Protein AF-A0A934DJB0-F1 (afdb_monomer)

Nearest PDB structures (foldseek):
  6mp4-assembly2_E  TM=5.501E-01  e=6.695E+00  Homo sapiens
  1lfo-assembly1_A  TM=4.106E-01  e=2.303E+00  Rattus norvegicus
  3stn-assembly1_A  TM=4.343E-01  e=5.193E+00  Homo sapiens
  7dzl-assembly1_B  TM=2.931E-01  e=1.978E+00  Homo sapiens
  7dzg-assembly1_B  TM=2.931E-01  e=8.204E+00  Homo sapiens

Solvent-accessible surface area (backbone atoms only — not comparable to full-atom values): 20094 Å² total; per-residue (Å²): 134,91,81,83,83,82,82,81,83,81,80,79,78,80,76,78,77,70,65,58,57,61,58,39,53,27,37,29,83,94,80,42,35,42,36,22,48,66,70,46,72,46,19,51,71,86,39,79,31,56,72,46,78,82,50,76,50,31,36,38,36,35,51,97,60,33,43,33,44,40,35,61,47,97,94,49,65,54,39,34,40,38,33,80,88,68,54,67,51,63,39,44,50,38,84,73,40,73,85,55,74,65,84,40,63,77,27,72,69,33,34,52,53,50,39,75,72,69,55,76,48,76,84,80,87,53,60,56,58,83,74,38,74,63,28,53,48,49,50,32,56,77,69,67,46,70,90,50,82,75,64,53,62,86,88,36,70,68,26,24,48,52,50,44,58,72,73,60,60,69,85,64,74,78,76,65,64,73,33,78,60,78,59,90,81,50,57,63,87,38,63,66,26,47,29,62,76,32,60,67,49,7,48,47,42,38,50,37,52,53,52,50,54,55,36,51,70,69,46,72,80,48,85,72,76,51,66,70,56,51,53,56,49,50,58,57,55,48,50,57,26,77,78,44,94,52,42,66,59,43,48,50,50,52,44,39,53,49,42,27,48,48,31,52,80,58,60,72,48,65,67,53,66,79,44,45,24,34,28,78,84,36,83,86,45,41,40,38,33,32,37,28,76,40,62,62,39,32,33,42,37,36,44,85,95,44,77,43,64,22,40,43,43,96,87,69,43,41,28,45,35,92,48,32,37,40,37,64,53,94,86,39,32,41,36,27,75,38,80,92,45,72,76,40,54,25,35,76,58,133

Mean predicted aligned error: 18.34 Å

Sequence (350 aa):
MKRTALTFILLLLATTARAEVPALDHSCPGGLRVQAEAGGQVRINGKVARLRQFAENYWEAQGRGVTVSITAEPGGARLTYTTDDGAHGVCVPAAQAVDIAPEGPCSMAWNQRVEARLGTGDGAGHGPDVGSDEWRFVVEKKLGLRGKRGVPKRGSPAWCRLVDGLVFRVPMPAKAQAPAFDCSTVEIGTPEGLVCTDPELAALDRQLAGVYKAALAKAGNERPPLLKAEQRGWARGRHDCWKEADLRLCVQNAYVRRIAELQARYRLVPGDGPHRMICEGDPRNEVVVTYYATTPRTLVAERGDQVSLMFQEPDGALFVGRNERLLQREGDVQVVWGFGAAPMSCVNRP

Structure (mmCIF, N/CA/C/O backbone):
data_AF-A0A934DJB0-F1
#
_entry.id   AF-A0A934DJB0-F1
#
loop_
_atom_site.group_PDB
_atom_site.id
_atom_site.type_symbol
_atom_site.label_atom_id
_atom_site.label_alt_id
_atom_site.label_comp_id
_atom_site.label_asym_id
_atom_site.label_entity_id
_atom_site.label_seq_id
_atom_site.pdbx_PDB_ins_code
_atom_site.Cartn_x
_atom_site.Cartn_y
_atom_site.Cartn_z
_atom_site.occupancy
_atom_site.B_iso_or_equiv
_atom_site.auth_seq_id
_atom_site.auth_comp_id
_atom_site.auth_asym_id
_atom_site.auth_atom_id
_atom_site.pdbx_PDB_model_num
ATOM 1 N N . MET A 1 1 ? 77.366 60.601 23.984 1.00 41.12 1 MET A N 1
ATOM 2 C CA . MET A 1 1 ? 77.079 60.425 22.540 1.00 41.12 1 MET A CA 1
ATOM 3 C C . MET A 1 1 ? 75.706 59.782 22.407 1.00 41.12 1 MET A C 1
ATOM 5 O O . MET A 1 1 ? 75.460 58.766 23.043 1.00 41.12 1 MET A O 1
ATOM 9 N N . LYS A 1 2 ? 74.788 60.459 21.708 1.00 39.78 2 LYS A N 1
ATOM 10 C CA . LYS A 1 2 ? 73.345 60.175 21.652 1.00 39.78 2 LYS A CA 1
ATOM 11 C C . LYS A 1 2 ? 73.086 58.847 20.923 1.00 39.78 2 LYS A C 1
ATOM 13 O O . LYS A 1 2 ? 73.518 58.704 19.786 1.00 39.78 2 LYS A O 1
ATOM 18 N N . ARG A 1 3 ? 72.395 57.897 21.562 1.00 44.97 3 ARG A N 1
ATOM 19 C CA . ARG A 1 3 ? 71.880 56.682 20.910 1.00 44.97 3 ARG A CA 1
ATOM 20 C C . ARG A 1 3 ? 70.402 56.895 20.598 1.00 44.97 3 ARG A C 1
ATOM 22 O O . ARG A 1 3 ? 69.564 56.888 21.492 1.00 44.97 3 ARG A O 1
ATOM 29 N N . THR A 1 4 ? 70.126 57.166 19.331 1.00 45.00 4 THR A N 1
ATOM 30 C CA . THR A 1 4 ? 68.797 57.204 18.721 1.00 45.00 4 THR A CA 1
ATOM 31 C C . THR A 1 4 ? 68.146 55.825 18.826 1.00 45.00 4 THR A C 1
ATOM 33 O O . THR A 1 4 ? 68.686 54.840 18.329 1.00 45.00 4 THR A O 1
ATOM 36 N N . ALA A 1 5 ? 66.995 55.749 19.495 1.00 47.69 5 ALA A N 1
ATOM 37 C CA . ALA A 1 5 ? 66.152 54.561 19.505 1.00 47.69 5 ALA A CA 1
ATOM 38 C C . ALA A 1 5 ? 65.347 54.522 18.197 1.00 47.69 5 ALA A C 1
ATOM 40 O O . ALA A 1 5 ? 64.535 55.408 17.941 1.00 47.69 5 ALA A O 1
ATOM 41 N N . LEU A 1 6 ? 65.612 53.521 17.356 1.00 50.47 6 LEU A N 1
ATOM 42 C CA . LEU A 1 6 ? 64.833 53.240 16.152 1.00 50.47 6 LEU A CA 1
ATOM 43 C C . LEU A 1 6 ? 63.641 52.360 16.555 1.00 50.47 6 LEU A C 1
ATOM 45 O O . LEU A 1 6 ? 63.806 51.181 16.865 1.00 50.47 6 LEU A O 1
ATOM 49 N N . THR A 1 7 ? 62.445 52.937 16.600 1.00 47.00 7 THR A N 1
ATOM 50 C CA . THR A 1 7 ? 61.204 52.201 16.861 1.00 47.00 7 THR A CA 1
ATOM 51 C C . THR A 1 7 ? 60.778 51.489 15.575 1.00 47.00 7 THR A C 1
ATOM 53 O O . THR A 1 7 ? 60.313 52.123 14.632 1.00 47.00 7 THR A O 1
ATOM 56 N N . PHE A 1 8 ? 60.964 50.169 15.513 1.00 48.56 8 PHE A N 1
ATOM 57 C CA . PHE A 1 8 ? 60.422 49.331 14.442 1.00 48.56 8 PHE A CA 1
ATOM 58 C C . PHE A 1 8 ? 58.910 49.166 14.653 1.00 48.56 8 PHE A C 1
ATOM 60 O O . PHE A 1 8 ? 58.474 48.438 15.543 1.00 48.56 8 PHE A O 1
ATOM 67 N N . ILE A 1 9 ? 58.103 49.856 13.845 1.00 55.53 9 ILE A N 1
ATOM 68 C CA . ILE A 1 9 ? 56.662 49.601 13.737 1.00 55.53 9 ILE A CA 1
ATOM 69 C C . ILE A 1 9 ? 56.490 48.351 12.866 1.00 55.53 9 ILE A C 1
ATOM 71 O O . ILE A 1 9 ? 56.706 48.388 11.656 1.00 55.53 9 ILE A O 1
ATOM 75 N N . LEU A 1 10 ? 56.137 47.231 13.497 1.00 51.25 10 LEU A N 1
ATOM 76 C CA . LEU A 1 10 ? 55.809 45.976 12.827 1.00 51.25 10 LEU A CA 1
ATOM 77 C C . LEU A 1 10 ? 54.362 46.052 12.305 1.00 51.25 10 LEU A C 1
ATOM 79 O O . LEU A 1 10 ? 53.412 45.900 13.070 1.00 51.25 10 LEU A O 1
ATOM 83 N N . LEU A 1 11 ? 54.190 46.314 11.005 1.00 48.91 11 LEU A N 1
ATOM 84 C CA . LEU A 1 11 ? 52.895 46.200 10.325 1.00 48.91 11 LEU A CA 1
ATOM 85 C C . LEU A 1 11 ? 52.529 44.709 10.183 1.00 48.91 11 LEU A C 1
ATOM 87 O O . LEU A 1 11 ? 53.088 44.002 9.346 1.00 48.91 11 LEU A O 1
ATOM 91 N N . LEU A 1 12 ? 51.586 44.226 10.994 1.00 45.56 12 LEU A N 1
ATOM 92 C CA . LEU A 1 12 ? 50.949 42.917 10.823 1.00 45.56 12 LEU A CA 1
ATOM 93 C C . LEU A 1 12 ? 49.957 42.990 9.651 1.00 45.56 12 LEU A C 1
ATOM 95 O O . LEU A 1 12 ? 48.814 43.416 9.811 1.00 45.56 12 LEU A O 1
ATOM 99 N N . LEU A 1 13 ? 50.393 42.581 8.460 1.00 47.38 13 LEU A N 1
ATOM 100 C CA . LEU A 1 13 ? 49.490 42.254 7.357 1.00 47.38 13 LEU A CA 1
ATOM 101 C C . LEU A 1 13 ? 48.761 40.952 7.718 1.00 47.38 13 LEU A C 1
ATOM 103 O O . LEU A 1 13 ? 49.322 39.868 7.584 1.00 47.38 13 LEU A O 1
ATOM 107 N N . ALA A 1 14 ? 47.522 41.052 8.198 1.00 47.84 14 ALA A N 1
ATOM 108 C CA . ALA A 1 14 ? 46.640 39.898 8.317 1.00 47.84 14 ALA A CA 1
ATOM 109 C C . ALA A 1 14 ? 46.286 39.404 6.906 1.00 47.84 14 ALA A C 1
ATOM 111 O O . ALA A 1 14 ? 45.405 39.947 6.237 1.00 47.84 14 ALA A O 1
ATOM 112 N N . THR A 1 15 ? 46.997 38.384 6.429 1.00 45.00 15 THR A N 1
ATOM 113 C CA . THR A 1 15 ? 46.585 37.619 5.257 1.00 45.00 15 THR A CA 1
ATOM 114 C C . THR A 1 15 ? 45.343 36.825 5.648 1.00 45.00 15 THR A C 1
ATOM 116 O O . THR A 1 15 ? 45.410 35.855 6.398 1.00 45.00 15 THR A O 1
ATOM 119 N N . THR A 1 16 ? 44.172 37.248 5.172 1.00 46.75 16 THR A N 1
ATOM 120 C CA . THR A 1 16 ? 42.994 36.378 5.211 1.00 46.75 16 THR A CA 1
ATOM 121 C C . THR A 1 16 ? 43.266 35.247 4.228 1.00 46.75 16 THR A C 1
ATOM 123 O O . THR A 1 16 ? 43.127 35.408 3.017 1.00 46.75 16 THR A O 1
ATOM 126 N N . ALA A 1 17 ? 43.752 34.114 4.736 1.00 50.88 17 ALA A N 1
ATOM 127 C CA . ALA A 1 17 ? 43.831 32.896 3.951 1.00 50.88 17 ALA A CA 1
ATOM 128 C C . ALA A 1 17 ? 42.391 32.519 3.587 1.00 50.88 17 ALA A C 1
ATOM 130 O O . ALA A 1 17 ? 41.650 31.982 4.409 1.00 50.88 17 ALA A O 1
ATOM 131 N N . ARG A 1 18 ? 41.954 32.872 2.373 1.00 56.00 18 ARG A N 1
ATOM 132 C CA . ARG A 1 18 ? 40.741 32.279 1.820 1.00 56.00 18 ARG A CA 1
ATOM 133 C C . ARG A 1 18 ? 41.028 30.796 1.702 1.00 56.00 18 ARG A C 1
ATOM 135 O O . ARG A 1 18 ? 41.999 30.417 1.057 1.00 56.00 18 ARG A O 1
ATOM 142 N N . ALA A 1 19 ? 40.200 29.980 2.338 1.00 64.44 19 ALA A N 1
ATOM 143 C CA . ALA A 1 19 ? 40.200 28.560 2.066 1.00 64.44 19 ALA A CA 1
ATOM 144 C C . ALA A 1 19 ? 40.005 28.378 0.557 1.00 64.44 19 ALA A C 1
ATOM 146 O O . ALA A 1 19 ? 39.017 28.833 -0.030 1.00 64.44 19 ALA A O 1
ATOM 147 N N . GLU A 1 20 ? 41.019 27.808 -0.072 1.00 79.06 20 GLU A N 1
ATOM 148 C CA . GLU A 1 20 ? 40.995 27.457 -1.476 1.00 79.06 20 GLU A CA 1
ATOM 149 C C . GLU A 1 20 ? 40.236 26.143 -1.639 1.00 79.06 20 GLU A C 1
ATOM 151 O O . GLU A 1 20 ? 40.213 25.304 -0.734 1.00 79.06 20 GLU A O 1
ATOM 156 N N . VAL A 1 21 ? 39.598 25.959 -2.796 1.00 85.12 21 VAL A N 1
ATOM 157 C CA . VAL A 1 21 ? 38.978 24.668 -3.101 1.00 85.12 21 VAL A CA 1
ATOM 158 C C . VAL A 1 21 ? 40.092 23.612 -3.106 1.00 85.12 21 VAL A C 1
ATOM 160 O O . VAL A 1 21 ? 41.117 23.825 -3.768 1.00 85.12 21 VAL A O 1
ATOM 163 N N . PRO A 1 22 ? 39.935 22.496 -2.368 1.00 86.00 22 PRO A N 1
ATOM 164 C CA . PRO A 1 22 ? 40.933 21.433 -2.368 1.00 86.00 22 PRO A CA 1
ATOM 165 C C . PRO A 1 22 ? 41.060 20.816 -3.765 1.00 86.00 22 PRO A C 1
ATOM 167 O O . PRO A 1 22 ? 40.209 21.022 -4.627 1.00 86.00 22 PRO A O 1
ATOM 170 N N . ALA A 1 23 ? 42.110 20.031 -4.002 1.00 89.44 23 ALA A N 1
ATOM 171 C CA . ALA A 1 23 ? 42.169 19.234 -5.222 1.00 89.44 23 ALA A CA 1
ATOM 172 C C . ALA A 1 23 ? 41.011 18.218 -5.237 1.00 89.44 23 ALA A C 1
ATOM 174 O O . ALA A 1 23 ? 40.778 17.514 -4.253 1.00 89.44 23 ALA A O 1
ATOM 175 N N . LEU A 1 24 ? 40.288 18.146 -6.353 1.00 90.31 24 LEU A N 1
ATOM 176 C CA . LEU A 1 24 ? 39.121 17.294 -6.556 1.00 90.31 24 LEU A CA 1
ATOM 177 C C . LEU A 1 24 ? 39.286 16.507 -7.856 1.00 90.31 24 LEU A C 1
ATOM 179 O O . LEU A 1 24 ? 39.555 17.087 -8.904 1.00 90.31 24 LEU A O 1
ATOM 183 N N . ASP A 1 25 ? 39.003 15.211 -7.818 1.00 92.12 25 ASP A N 1
ATOM 184 C CA . ASP A 1 25 ? 38.653 14.428 -9.006 1.00 92.12 25 ASP A CA 1
ATOM 185 C C . ASP A 1 25 ? 37.541 13.470 -8.593 1.00 92.12 25 ASP A C 1
ATOM 187 O O . ASP A 1 25 ? 37.780 12.523 -7.848 1.00 92.12 25 ASP A O 1
ATOM 191 N N . HIS A 1 26 ? 36.304 13.787 -8.969 1.00 92.94 26 HIS A N 1
ATOM 192 C CA . HIS A 1 26 ? 35.106 13.075 -8.532 1.00 92.94 26 HIS A CA 1
ATOM 193 C C . HIS A 1 26 ? 34.200 12.739 -9.715 1.00 92.94 26 HIS A C 1
ATOM 195 O O . HIS A 1 26 ? 34.092 13.492 -10.687 1.00 92.94 26 HIS A O 1
ATOM 201 N N . SER A 1 27 ? 33.512 11.609 -9.594 1.00 88.31 27 SER A N 1
ATOM 202 C CA . SER A 1 27 ? 32.476 11.144 -10.508 1.00 88.31 27 SER A CA 1
ATOM 203 C C . SER A 1 27 ? 31.125 11.180 -9.798 1.00 88.31 27 SER A C 1
ATOM 205 O O . SER A 1 27 ? 30.985 10.646 -8.697 1.00 88.31 27 SER A O 1
ATOM 207 N N . CYS A 1 28 ? 30.129 11.809 -10.412 1.00 85.25 28 CYS A N 1
ATOM 208 C CA . CYS A 1 28 ? 28.753 11.819 -9.928 1.00 85.25 28 CYS A CA 1
ATOM 209 C C . CYS A 1 28 ? 27.859 10.952 -10.834 1.00 85.25 28 CYS A C 1
ATOM 211 O O . CYS A 1 28 ? 28.137 10.806 -12.035 1.00 85.25 28 CYS A O 1
ATOM 213 N N . PRO A 1 29 ? 26.757 10.400 -10.294 1.00 78.94 29 PRO A N 1
ATOM 214 C CA . PRO A 1 29 ? 25.747 9.709 -11.088 1.00 78.94 29 PRO A CA 1
ATOM 215 C C . PRO A 1 29 ? 25.304 10.516 -12.322 1.00 78.94 29 PRO A C 1
ATOM 217 O O . PRO A 1 29 ? 25.254 11.744 -12.308 1.00 78.94 29 PRO A O 1
ATOM 220 N N . GLY A 1 30 ? 25.021 9.814 -13.423 1.00 69.75 30 GLY A N 1
ATOM 221 C CA . GLY A 1 30 ? 24.726 10.447 -14.717 1.00 69.75 30 GLY A CA 1
ATOM 222 C C . GLY A 1 30 ? 25.961 10.820 -15.55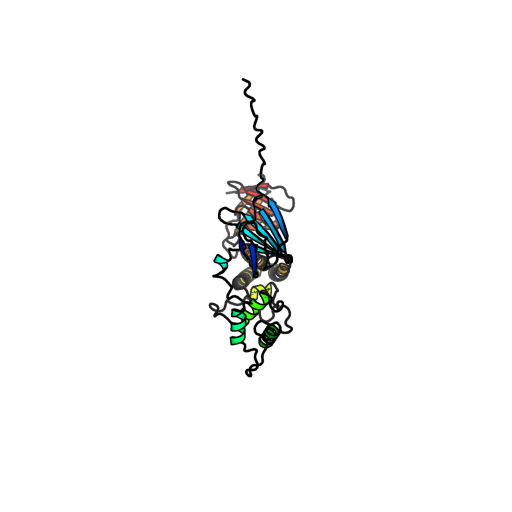0 1.00 69.75 30 GLY A C 1
ATOM 223 O O . GLY A 1 30 ? 25.818 11.478 -16.578 1.00 69.75 30 GLY A O 1
ATOM 224 N N . GLY A 1 31 ? 27.162 10.385 -15.145 1.00 72.38 31 GLY A N 1
ATOM 225 C CA . GLY A 1 31 ? 28.401 10.573 -15.913 1.00 72.38 31 GLY A CA 1
ATOM 226 C C . GLY A 1 31 ? 29.011 11.971 -15.782 1.00 72.38 31 GLY A C 1
ATOM 227 O O . GLY A 1 31 ? 29.808 12.380 -16.625 1.00 72.38 31 GLY A O 1
ATOM 228 N N . LEU A 1 32 ? 28.623 12.711 -14.742 1.00 83.56 32 LEU A N 1
ATOM 229 C CA . LEU A 1 32 ? 29.166 14.028 -14.433 1.00 83.56 32 LEU A CA 1
ATOM 230 C C . LEU A 1 32 ? 30.545 13.871 -13.781 1.00 83.56 32 LEU A C 1
ATOM 232 O O . LEU A 1 32 ? 30.692 13.159 -12.794 1.00 83.56 32 LEU A O 1
ATOM 236 N N . ARG A 1 33 ? 31.555 14.567 -14.297 1.00 90.06 33 ARG A N 1
ATOM 237 C CA . ARG A 1 33 ? 32.895 14.653 -13.706 1.00 90.06 33 ARG A CA 1
ATOM 238 C C . ARG A 1 33 ? 33.138 16.032 -13.126 1.00 90.06 33 ARG A C 1
ATOM 240 O O . ARG A 1 33 ? 32.933 17.027 -13.818 1.00 90.06 33 ARG A O 1
ATOM 247 N N . VAL A 1 34 ? 33.614 16.081 -11.888 1.00 93.56 34 VAL A N 1
ATOM 248 C CA . VAL A 1 34 ? 33.966 17.319 -11.188 1.00 93.56 34 VAL A CA 1
ATOM 249 C C . VAL A 1 34 ? 35.445 17.284 -10.851 1.00 93.56 34 VAL A C 1
ATOM 251 O O . VAL A 1 34 ? 35.905 16.364 -10.177 1.00 93.56 34 VAL A O 1
ATOM 254 N N . GLN A 1 35 ? 36.186 18.272 -11.342 1.00 94.31 35 GLN A N 1
ATOM 255 C CA . GLN A 1 35 ? 37.641 18.308 -11.239 1.00 94.31 35 GLN A CA 1
ATOM 256 C C . GLN A 1 35 ? 38.127 19.682 -10.796 1.00 94.31 35 GLN A C 1
ATOM 258 O O . GLN A 1 35 ? 37.609 20.697 -11.256 1.00 94.31 35 GLN A O 1
ATOM 263 N N . ALA A 1 36 ? 39.133 19.715 -9.934 1.00 92.56 36 ALA A N 1
ATOM 264 C CA . ALA A 1 36 ? 39.844 20.922 -9.543 1.00 92.56 36 ALA A CA 1
ATOM 265 C C . ALA A 1 36 ? 41.274 20.548 -9.145 1.00 92.56 36 ALA A C 1
ATOM 267 O O . ALA A 1 36 ? 41.488 19.568 -8.437 1.00 92.56 36 ALA A O 1
ATOM 268 N N . GLU A 1 37 ? 42.253 21.329 -9.578 1.00 85.19 37 GLU A N 1
ATOM 269 C CA . GLU A 1 37 ? 43.581 21.303 -8.959 1.00 85.19 37 GLU A CA 1
ATOM 270 C C . GLU A 1 37 ? 43.530 22.116 -7.655 1.00 85.19 37 GLU A C 1
ATOM 272 O O . GLU A 1 37 ? 42.634 22.947 -7.492 1.00 85.19 37 GLU A O 1
ATOM 277 N N . ALA A 1 38 ? 44.4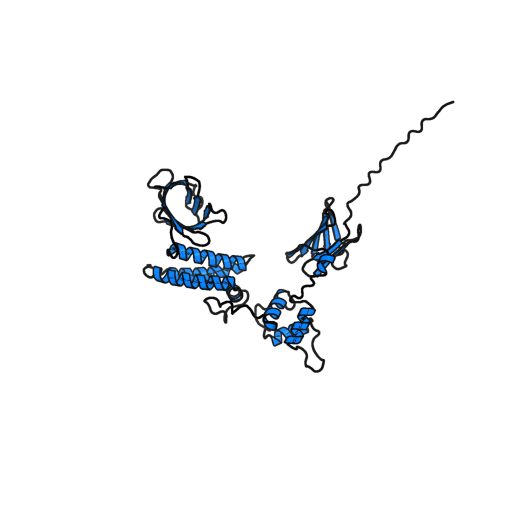51 21.887 -6.713 1.00 78.44 38 ALA A N 1
ATOM 278 C CA . ALA A 1 38 ? 44.491 22.662 -5.467 1.00 78.44 38 ALA A CA 1
ATOM 279 C C . ALA A 1 38 ? 44.649 24.161 -5.783 1.00 78.44 38 ALA A C 1
ATOM 281 O O . ALA A 1 38 ? 45.573 24.539 -6.503 1.00 78.44 38 ALA A O 1
ATOM 282 N N . GLY A 1 39 ? 43.714 24.997 -5.315 1.00 69.06 39 GLY A N 1
ATOM 283 C CA . GLY A 1 39 ? 43.680 26.431 -5.654 1.00 69.06 39 GLY A CA 1
ATOM 284 C C . GLY A 1 39 ? 43.265 26.746 -7.102 1.00 69.06 39 GLY A C 1
ATOM 285 O O . GLY A 1 39 ? 43.224 27.907 -7.508 1.00 69.06 39 GLY A O 1
ATOM 286 N N . GLY A 1 40 ? 42.933 25.722 -7.891 1.00 81.94 40 GLY A N 1
ATOM 287 C CA . GLY A 1 40 ? 42.558 25.817 -9.296 1.00 81.94 40 GLY A CA 1
ATOM 288 C C . GLY A 1 40 ? 41.066 26.069 -9.537 1.00 81.94 40 GLY A C 1
ATOM 289 O O . GLY A 1 40 ? 40.230 26.095 -8.634 1.00 81.94 40 GLY A O 1
ATOM 290 N N . GLN A 1 41 ? 40.707 26.245 -10.812 1.00 89.06 41 GLN A N 1
ATOM 291 C CA . GLN A 1 41 ? 39.311 26.411 -11.224 1.00 89.06 41 GLN A CA 1
ATOM 292 C C . GLN A 1 41 ? 38.559 25.079 -11.175 1.00 89.06 41 GLN A C 1
ATOM 294 O O . GLN A 1 41 ? 39.009 24.089 -11.754 1.00 89.06 41 GLN A O 1
ATOM 299 N N . VAL A 1 42 ? 37.364 25.081 -10.578 1.00 93.38 42 VAL A N 1
ATOM 300 C CA . VAL A 1 42 ? 36.461 23.927 -10.630 1.00 93.38 42 VAL A CA 1
ATOM 301 C C . VAL A 1 42 ? 35.922 23.748 -12.048 1.00 93.38 42 VAL A C 1
ATOM 303 O O . VAL A 1 42 ? 35.405 24.684 -12.661 1.00 93.38 42 VAL A O 1
ATOM 306 N N . ARG A 1 43 ? 36.016 22.526 -12.569 1.00 93.06 43 ARG A N 1
ATOM 307 C CA . ARG A 1 43 ? 35.503 22.111 -13.873 1.00 93.06 43 ARG A CA 1
ATOM 308 C C . ARG A 1 43 ? 34.421 21.052 -13.706 1.00 93.06 43 ARG A C 1
ATOM 310 O O . ARG A 1 43 ? 34.634 20.062 -13.016 1.00 93.06 43 ARG A O 1
ATOM 317 N N . ILE A 1 44 ? 33.297 21.228 -14.397 1.00 93.00 44 ILE A N 1
ATOM 318 C CA . ILE A 1 44 ? 32.226 20.233 -14.534 1.00 93.00 44 ILE A CA 1
ATOM 319 C C . ILE A 1 44 ? 32.252 19.726 -15.981 1.00 93.00 44 ILE A C 1
ATOM 321 O O . ILE A 1 44 ? 32.121 20.508 -16.927 1.00 93.00 44 ILE A O 1
ATOM 325 N N . ASN A 1 45 ? 32.466 18.422 -16.175 1.00 87.56 45 ASN A N 1
ATOM 326 C CA . ASN A 1 45 ? 32.660 17.777 -17.481 1.00 87.56 45 ASN A CA 1
ATOM 327 C C . ASN A 1 45 ? 33.724 18.479 -18.345 1.00 87.56 45 ASN A C 1
ATOM 329 O O . ASN A 1 45 ? 33.510 18.766 -19.524 1.00 87.56 45 ASN A O 1
ATOM 333 N N . GLY A 1 46 ? 34.857 18.825 -17.726 1.00 85.81 46 GLY A N 1
ATOM 334 C CA . GLY A 1 46 ? 35.991 19.498 -18.371 1.00 85.81 46 GLY A CA 1
ATOM 335 C C . GLY A 1 46 ? 35.804 21.001 -18.628 1.00 85.81 46 GLY A C 1
ATOM 336 O O . GLY A 1 46 ? 36.770 21.688 -18.972 1.00 85.81 46 GLY A O 1
ATOM 337 N N . LYS A 1 47 ? 34.598 21.548 -18.422 1.00 88.81 47 LYS A N 1
ATOM 338 C CA . LYS A 1 47 ? 34.300 22.978 -18.604 1.00 88.81 47 LYS A CA 1
ATOM 339 C C . LYS A 1 47 ? 34.358 23.720 -17.281 1.00 88.81 47 LYS A C 1
ATOM 341 O O . LYS A 1 47 ? 33.830 23.237 -16.289 1.00 88.81 47 LYS A O 1
ATOM 346 N N . VAL A 1 48 ? 34.964 24.904 -17.286 1.00 93.00 48 VAL A N 1
ATOM 347 C CA . VAL A 1 48 ? 35.055 25.770 -16.102 1.00 93.00 48 VAL A CA 1
ATOM 348 C C . VAL A 1 48 ? 33.651 26.103 -15.597 1.00 93.00 48 VAL A C 1
ATOM 350 O O . VAL A 1 48 ? 32.800 26.556 -16.365 1.00 93.00 48 VAL A O 1
ATOM 353 N N . ALA A 1 49 ? 33.417 25.845 -14.315 1.00 94.88 49 ALA A N 1
ATOM 354 C CA . ALA A 1 49 ? 32.174 26.139 -13.624 1.00 94.88 49 ALA A CA 1
ATOM 355 C C . ALA A 1 49 ? 32.242 27.517 -12.957 1.00 94.88 49 ALA A C 1
ATOM 357 O O . ALA A 1 49 ? 33.311 28.001 -12.578 1.00 94.88 49 ALA A O 1
ATOM 358 N N . ARG A 1 50 ? 31.081 28.152 -12.782 1.00 94.00 50 ARG A N 1
ATOM 359 C CA . ARG A 1 50 ? 30.967 29.360 -11.964 1.00 94.00 50 ARG A CA 1
ATOM 360 C C . ARG A 1 50 ? 31.003 28.947 -10.498 1.00 94.00 50 ARG A C 1
ATOM 362 O O . ARG A 1 50 ? 30.075 28.293 -10.036 1.00 94.00 50 ARG A O 1
ATOM 369 N N . LEU A 1 51 ? 32.053 29.340 -9.789 1.00 93.31 51 LEU A N 1
ATOM 370 C CA . LEU A 1 51 ? 32.233 29.023 -8.377 1.00 93.31 51 LEU A CA 1
ATOM 371 C C . LEU A 1 51 ? 31.746 30.174 -7.490 1.00 93.31 51 LEU A C 1
ATOM 373 O O . LEU A 1 51 ? 32.068 31.337 -7.743 1.00 93.31 51 LEU A O 1
ATOM 377 N N . ARG A 1 52 ? 31.015 29.848 -6.425 1.00 91.81 52 ARG A N 1
ATOM 378 C CA . ARG A 1 52 ? 30.637 30.779 -5.360 1.00 91.81 52 ARG A CA 1
ATOM 379 C C . ARG A 1 52 ? 30.954 30.161 -4.004 1.00 91.81 52 ARG A C 1
ATOM 381 O O . ARG A 1 52 ? 30.522 29.052 -3.719 1.00 91.81 52 ARG A O 1
ATOM 388 N N . GLN A 1 53 ? 31.699 30.882 -3.173 1.00 89.44 53 GLN A N 1
ATOM 389 C CA . GLN A 1 53 ? 31.954 30.489 -1.788 1.00 89.44 53 GLN A CA 1
ATOM 390 C C . GLN A 1 53 ? 30.834 31.012 -0.888 1.00 89.44 53 GLN A C 1
ATOM 392 O O . GLN A 1 53 ? 30.426 32.168 -1.018 1.00 89.44 53 GLN A O 1
ATOM 397 N N . PHE A 1 54 ? 30.358 30.165 0.019 1.00 85.81 54 PHE A N 1
ATOM 398 C CA . PHE A 1 54 ? 29.287 30.491 0.964 1.00 85.81 54 PHE A CA 1
ATOM 399 C C . PHE A 1 54 ? 29.740 30.379 2.424 1.00 85.81 54 PHE A C 1
ATOM 401 O O . PHE A 1 54 ? 29.200 31.082 3.273 1.00 85.81 54 PHE A O 1
ATOM 408 N N . ALA A 1 55 ? 30.748 29.550 2.707 1.00 87.38 55 ALA A N 1
ATOM 409 C CA . ALA A 1 55 ? 31.432 29.489 3.998 1.00 87.38 55 ALA A CA 1
ATOM 410 C C . ALA A 1 55 ? 32.914 29.129 3.803 1.00 87.38 55 ALA A C 1
ATOM 412 O O . ALA A 1 55 ? 33.349 28.838 2.687 1.00 87.38 55 ALA A O 1
ATOM 413 N N . GLU A 1 56 ? 33.697 29.128 4.883 1.00 83.81 56 GLU A N 1
ATOM 414 C CA . GLU A 1 56 ? 35.128 28.800 4.828 1.00 83.81 56 GLU A CA 1
ATOM 415 C C . GLU A 1 56 ? 35.386 27.414 4.218 1.00 83.81 56 GLU A C 1
ATOM 417 O O . GLU A 1 56 ? 36.284 27.276 3.405 1.00 83.81 56 GLU A O 1
ATOM 422 N N . ASN A 1 57 ? 34.559 26.408 4.499 1.00 88.94 57 ASN A N 1
ATOM 423 C CA . ASN A 1 57 ? 34.706 25.055 3.954 1.00 88.94 57 ASN A CA 1
ATOM 424 C C . ASN A 1 57 ? 33.618 24.673 2.932 1.00 88.94 57 ASN A C 1
ATOM 426 O O . ASN A 1 57 ? 33.434 23.483 2.678 1.00 88.94 57 ASN A O 1
ATOM 430 N N . TYR A 1 58 ? 32.870 25.639 2.381 1.00 92.00 58 TYR A N 1
ATOM 431 C CA . TYR A 1 58 ? 31.716 25.357 1.522 1.00 92.00 58 TYR A CA 1
ATOM 432 C C . TYR A 1 58 ? 31.639 26.252 0.278 1.00 92.00 58 TYR A C 1
ATOM 434 O O . TYR A 1 58 ? 31.593 27.486 0.372 1.00 92.00 58 TYR A O 1
ATOM 442 N N . TRP A 1 59 ? 31.537 25.608 -0.888 1.00 94.44 59 TRP A N 1
ATOM 443 C CA . TRP A 1 59 ? 31.391 26.248 -2.196 1.00 94.44 59 TRP A CA 1
ATOM 444 C C . TRP A 1 59 ? 30.289 25.588 -3.023 1.00 94.44 59 TRP A C 1
ATOM 446 O O . TRP A 1 59 ? 30.043 24.390 -2.905 1.00 94.44 59 TRP A O 1
ATOM 456 N N . GLU A 1 60 ? 29.702 26.350 -3.940 1.00 95.56 60 GLU A N 1
ATOM 457 C CA . GLU A 1 60 ? 28.874 25.812 -5.018 1.00 95.56 60 GLU A CA 1
ATOM 458 C C . GLU A 1 60 ? 29.496 26.122 -6.375 1.00 95.56 60 GLU A C 1
ATOM 460 O O . GLU A 1 60 ? 29.846 27.268 -6.673 1.00 95.56 60 GLU A O 1
ATOM 465 N N . ALA A 1 61 ? 29.617 25.095 -7.211 1.00 95.19 61 ALA A N 1
ATOM 466 C CA . ALA A 1 61 ? 30.064 25.193 -8.589 1.00 95.19 61 ALA A CA 1
ATOM 467 C C . ALA A 1 61 ? 28.882 24.950 -9.534 1.00 95.19 61 ALA A C 1
ATOM 469 O O . ALA A 1 61 ? 28.236 23.906 -9.479 1.00 95.19 61 ALA A O 1
ATOM 470 N N . GLN A 1 62 ? 28.603 25.907 -10.416 1.00 95.12 62 GLN A N 1
ATOM 471 C CA . GLN A 1 62 ? 27.456 25.868 -11.322 1.00 95.12 62 GLN A CA 1
ATOM 472 C C . GLN A 1 62 ? 27.887 25.805 -12.788 1.00 95.12 62 GLN A C 1
ATOM 474 O O . GLN A 1 62 ? 28.739 26.579 -13.238 1.00 95.12 62 GLN A O 1
ATOM 479 N N . GLY A 1 63 ? 27.257 24.924 -13.567 1.00 89.06 63 GLY A N 1
ATOM 480 C CA . GLY A 1 63 ? 27.483 24.827 -15.007 1.00 89.06 63 GLY A CA 1
ATOM 481 C C . GLY A 1 63 ? 26.464 23.942 -15.723 1.00 89.06 63 GLY A C 1
ATOM 482 O O . GLY A 1 63 ? 26.197 22.831 -15.287 1.00 89.06 63 GLY A O 1
ATOM 483 N N . ARG A 1 64 ? 25.930 24.424 -16.861 1.00 82.75 64 ARG A N 1
ATOM 484 C CA . ARG A 1 64 ? 25.033 23.674 -17.773 1.00 82.75 64 ARG A CA 1
ATOM 485 C C . ARG A 1 64 ? 23.852 22.971 -17.071 1.00 82.75 64 ARG A C 1
ATOM 487 O O . ARG A 1 64 ? 23.590 21.807 -17.350 1.00 82.75 64 ARG A O 1
ATOM 494 N N . GLY A 1 65 ? 23.162 23.687 -16.181 1.00 82.50 65 GLY A N 1
ATOM 495 C CA . GLY A 1 65 ? 21.996 23.171 -15.451 1.00 82.50 65 GLY A CA 1
ATOM 496 C C . GLY A 1 65 ? 22.334 22.179 -14.340 1.00 82.50 65 GLY A C 1
ATOM 497 O O . GLY A 1 65 ? 21.502 21.360 -13.968 1.00 82.50 65 GLY A O 1
ATOM 498 N N . VAL A 1 66 ? 23.578 22.213 -13.849 1.00 90.88 66 VAL A N 1
ATOM 499 C CA . VAL A 1 66 ? 24.055 21.430 -12.707 1.00 90.88 66 VAL A CA 1
ATOM 500 C C . VAL A 1 66 ? 24.615 22.378 -11.657 1.00 90.88 66 VAL A C 1
ATOM 502 O O . VAL A 1 66 ? 25.426 23.253 -11.979 1.00 90.88 66 VAL A O 1
ATOM 505 N N . THR A 1 67 ? 24.218 22.169 -10.407 1.00 95.38 67 THR A N 1
ATOM 506 C CA . THR A 1 67 ? 24.830 22.775 -9.222 1.00 95.38 67 THR A CA 1
ATOM 507 C C . THR A 1 67 ? 25.533 21.681 -8.431 1.00 95.38 67 THR A C 1
ATOM 509 O O . THR A 1 67 ? 24.924 20.663 -8.110 1.00 95.38 67 THR A O 1
ATOM 512 N N . VAL A 1 68 ? 26.816 21.879 -8.137 1.00 96.06 68 VAL A N 1
ATOM 513 C CA . VAL A 1 68 ? 27.631 20.979 -7.316 1.00 96.06 68 VAL A CA 1
ATOM 514 C C . VAL A 1 68 ? 27.990 21.685 -6.020 1.00 96.06 68 VAL A C 1
ATOM 516 O O . VAL A 1 68 ? 28.675 22.704 -6.042 1.00 96.06 68 VAL A O 1
ATOM 519 N N . SER A 1 69 ? 27.564 21.115 -4.904 1.00 96.62 69 SER A N 1
ATOM 520 C CA . SER A 1 69 ? 27.889 21.551 -3.550 1.00 96.62 69 SER A CA 1
ATOM 521 C C . SER A 1 69 ? 29.148 20.826 -3.076 1.00 96.62 69 SER A C 1
ATOM 523 O O . SER A 1 69 ? 29.169 19.595 -3.020 1.00 96.62 69 SER A O 1
ATOM 525 N N . ILE A 1 70 ? 30.194 21.586 -2.750 1.00 95.19 70 ILE A N 1
ATOM 526 C CA . ILE A 1 70 ? 31.526 21.112 -2.357 1.00 95.19 70 ILE A CA 1
ATOM 527 C C . ILE A 1 70 ? 31.745 21.478 -0.890 1.00 95.19 70 ILE A C 1
ATOM 529 O O . ILE A 1 70 ? 31.797 22.661 -0.554 1.00 95.19 70 ILE A O 1
ATOM 533 N N . THR A 1 71 ? 31.905 20.480 -0.024 1.00 94.12 71 THR A N 1
ATOM 534 C CA . THR A 1 71 ? 32.252 20.673 1.389 1.00 94.12 71 THR A CA 1
ATOM 535 C C . THR A 1 71 ? 33.648 20.120 1.651 1.00 94.12 71 THR A C 1
ATOM 537 O O . THR A 1 71 ? 33.862 18.922 1.488 1.00 94.12 71 THR A O 1
ATOM 540 N N . ALA A 1 72 ? 34.601 20.966 2.046 1.00 90.38 72 ALA A N 1
ATOM 541 C CA . ALA A 1 72 ? 35.935 20.511 2.435 1.00 90.38 72 ALA A CA 1
ATOM 542 C C . ALA A 1 72 ? 35.887 19.784 3.788 1.00 90.38 72 ALA A C 1
ATOM 544 O O . ALA A 1 72 ? 35.278 20.266 4.747 1.00 90.38 72 ALA A O 1
ATOM 545 N N . GLU A 1 73 ? 36.557 18.636 3.851 1.00 86.88 73 GLU A N 1
ATOM 546 C CA . GLU A 1 73 ? 36.655 17.762 5.023 1.00 86.88 73 GLU A CA 1
ATOM 547 C C . GLU A 1 73 ? 38.131 17.351 5.223 1.00 86.88 73 GLU A C 1
ATOM 549 O O . GLU A 1 73 ? 38.916 17.395 4.268 1.00 86.88 73 GLU A O 1
ATOM 554 N N . PRO A 1 74 ? 38.566 16.961 6.437 1.00 79.25 74 PRO A N 1
ATOM 555 C CA . PRO A 1 74 ? 39.931 16.485 6.649 1.00 79.25 74 PRO A CA 1
ATOM 556 C C . PRO A 1 74 ? 40.258 15.304 5.721 1.00 79.25 74 PRO A C 1
ATOM 558 O O . PRO A 1 74 ? 39.643 14.246 5.812 1.00 79.25 74 PRO A O 1
ATOM 561 N N . GLY A 1 75 ? 41.228 15.489 4.822 1.00 74.94 75 GLY A N 1
ATOM 562 C CA . GLY A 1 75 ? 41.633 14.467 3.850 1.00 74.94 75 GLY A CA 1
ATOM 563 C C . GLY A 1 75 ? 40.922 14.518 2.491 1.00 74.94 75 GLY A C 1
ATOM 564 O O . GLY A 1 75 ? 41.196 13.656 1.659 1.00 74.94 75 GLY A O 1
ATOM 565 N N . GLY A 1 76 ? 40.062 15.510 2.219 1.00 83.81 76 GLY A N 1
ATOM 566 C CA . GLY A 1 76 ? 39.455 15.675 0.895 1.00 83.81 76 GLY A CA 1
ATOM 567 C C . GLY A 1 76 ? 38.256 16.623 0.864 1.00 83.81 76 GLY A C 1
ATOM 568 O O . GLY A 1 76 ? 38.272 17.709 1.444 1.00 83.81 76 GLY A O 1
ATOM 569 N N . ALA A 1 77 ? 37.208 16.220 0.149 1.00 90.00 77 ALA A N 1
ATOM 570 C CA . ALA A 1 77 ? 35.945 16.942 0.114 1.00 90.00 77 ALA A CA 1
ATOM 571 C C . ALA A 1 77 ? 34.779 15.995 -0.166 1.00 90.00 77 ALA A C 1
ATOM 573 O O . ALA A 1 77 ? 34.915 15.030 -0.916 1.00 90.00 77 ALA A O 1
ATOM 574 N N . ARG A 1 78 ? 33.612 16.327 0.380 1.00 93.06 78 ARG A N 1
ATOM 575 C CA . ARG A 1 78 ? 32.343 15.679 0.061 1.00 93.06 78 ARG A CA 1
ATOM 576 C C . ARG A 1 78 ? 31.590 16.513 -0.963 1.00 93.06 78 ARG A C 1
ATOM 578 O O . ARG A 1 78 ? 31.396 17.716 -0.780 1.00 93.06 78 ARG A O 1
ATOM 585 N N . LEU A 1 79 ? 31.154 15.861 -2.037 1.00 95.31 79 LEU A N 1
ATOM 586 C CA . LEU A 1 79 ? 30.463 16.505 -3.149 1.00 95.31 79 LEU A CA 1
ATOM 587 C C . LEU A 1 79 ? 29.044 15.959 -3.299 1.00 95.31 79 LEU A C 1
ATOM 589 O O . LEU A 1 79 ? 28.826 14.749 -3.322 1.00 95.31 79 LEU A O 1
ATOM 593 N N . THR A 1 80 ? 28.082 16.860 -3.462 1.00 90.62 80 THR A N 1
ATOM 594 C CA . THR A 1 80 ? 26.714 16.527 -3.887 1.00 90.62 80 THR A CA 1
ATOM 595 C C . THR A 1 80 ? 26.352 17.338 -5.116 1.00 90.62 80 THR A C 1
ATOM 597 O O . THR A 1 80 ? 26.916 18.409 -5.333 1.00 90.62 80 THR A O 1
ATOM 600 N N . TYR A 1 81 ? 25.444 16.830 -5.941 1.00 92.44 81 TYR A N 1
ATOM 601 C CA . TYR A 1 81 ? 24.997 17.523 -7.141 1.00 92.44 81 TYR A CA 1
ATOM 602 C C . TYR A 1 81 ? 23.475 17.562 -7.214 1.00 92.44 81 TYR A C 1
ATOM 604 O O . TYR A 1 81 ? 22.796 16.694 -6.668 1.00 92.44 81 TYR A O 1
ATOM 612 N N . THR A 1 82 ? 22.960 18.574 -7.901 1.00 85.81 82 THR A N 1
ATOM 613 C CA . THR A 1 82 ? 21.558 18.692 -8.311 1.00 85.81 82 THR A CA 1
ATOM 614 C C . THR A 1 82 ? 21.509 19.217 -9.741 1.00 85.81 82 THR A C 1
ATOM 616 O O . THR A 1 82 ? 22.321 20.067 -10.115 1.00 85.81 82 THR A O 1
ATOM 619 N N . THR A 1 83 ? 20.580 18.717 -10.544 1.00 82.69 83 THR A N 1
ATOM 620 C CA . THR A 1 83 ? 20.325 19.159 -11.918 1.00 82.69 83 THR A CA 1
ATOM 621 C C . THR A 1 83 ? 18.984 19.888 -12.017 1.00 82.69 83 THR A C 1
ATOM 623 O O . THR A 1 83 ? 18.097 19.693 -11.186 1.00 82.69 83 THR A O 1
ATOM 626 N N . ASP A 1 84 ? 18.809 20.706 -13.055 1.00 78.69 84 ASP A N 1
ATOM 627 C CA . ASP A 1 84 ? 17.567 21.462 -13.290 1.00 78.69 84 ASP A CA 1
ATOM 628 C C . ASP A 1 84 ? 16.327 20.565 -13.485 1.00 78.69 84 ASP A C 1
ATOM 630 O O . ASP A 1 84 ? 15.206 20.986 -13.208 1.00 78.69 84 ASP A O 1
ATOM 634 N N . ASP A 1 85 ? 16.514 19.324 -13.949 1.00 73.00 85 ASP A N 1
ATOM 635 C CA . ASP A 1 85 ? 15.459 18.310 -14.086 1.00 73.00 85 ASP A CA 1
ATOM 636 C C . ASP A 1 85 ? 15.200 17.512 -12.791 1.00 73.00 85 ASP A C 1
ATOM 638 O O . ASP A 1 85 ? 14.421 16.559 -12.796 1.00 73.00 85 ASP A O 1
ATOM 642 N N . GLY A 1 86 ? 15.817 17.908 -11.672 1.00 67.25 86 GLY A N 1
ATOM 643 C CA . GLY A 1 86 ? 15.547 17.380 -10.333 1.00 67.25 86 GLY A CA 1
ATOM 644 C C . GLY A 1 86 ? 16.371 16.156 -9.927 1.00 67.25 86 GLY A C 1
ATOM 645 O O . GLY A 1 86 ? 16.216 15.666 -8.803 1.00 67.25 86 GLY A O 1
ATOM 646 N N . ALA A 1 87 ? 17.267 15.656 -10.787 1.00 69.31 87 ALA A N 1
ATOM 647 C CA . ALA A 1 87 ? 18.189 14.593 -10.396 1.00 69.31 87 ALA A CA 1
ATOM 648 C C . ALA A 1 87 ? 19.206 15.124 -9.376 1.00 69.31 87 ALA A C 1
ATOM 650 O O . ALA A 1 87 ? 19.750 16.216 -9.519 1.00 69.31 87 ALA A O 1
ATOM 651 N N . HIS A 1 88 ? 19.475 14.343 -8.336 1.00 87.19 88 HIS A N 1
ATOM 652 C CA . HIS A 1 88 ? 20.390 14.718 -7.264 1.00 87.19 88 HIS A CA 1
ATOM 653 C C . HIS A 1 88 ? 21.112 13.490 -6.712 1.00 87.19 88 HIS A C 1
ATOM 655 O O . HIS A 1 88 ? 20.643 12.360 -6.853 1.00 87.19 88 HIS A O 1
ATOM 661 N N . GLY A 1 89 ? 22.266 13.700 -6.084 1.00 82.06 89 GLY A N 1
ATOM 662 C CA . GLY A 1 89 ? 23.031 12.607 -5.491 1.00 82.06 89 GLY A CA 1
ATOM 663 C C . GLY A 1 89 ? 24.402 13.017 -4.968 1.00 82.06 89 GLY A C 1
ATOM 664 O O . GLY A 1 89 ? 24.765 14.193 -4.963 1.00 82.06 89 GLY A O 1
ATOM 665 N N . VAL A 1 90 ? 25.167 12.021 -4.524 1.00 87.12 90 VAL A N 1
ATOM 666 C CA . VAL A 1 90 ? 26.525 12.173 -3.983 1.00 87.12 90 VAL A CA 1
ATOM 667 C C . VAL A 1 90 ? 27.541 11.796 -5.062 1.00 87.12 90 VAL A C 1
ATOM 669 O O . VAL A 1 90 ? 27.350 10.812 -5.776 1.00 87.12 90 VAL A O 1
ATOM 672 N N . CYS A 1 91 ? 28.615 12.572 -5.188 1.00 88.19 91 CYS A N 1
ATOM 673 C CA . CYS A 1 91 ? 29.749 12.234 -6.043 1.00 88.19 91 CYS A CA 1
ATOM 674 C C . CYS A 1 91 ? 30.795 11.453 -5.240 1.00 88.19 91 CYS A C 1
ATOM 676 O O . CYS A 1 91 ? 31.039 11.758 -4.074 1.00 88.19 91 CYS A O 1
ATOM 678 N N . VAL A 1 92 ? 31.448 10.486 -5.877 1.00 86.38 92 VAL A N 1
ATOM 679 C CA . VAL A 1 92 ? 32.522 9.678 -5.281 1.00 86.38 92 VAL A CA 1
ATOM 680 C C . VAL A 1 92 ? 33.875 10.037 -5.904 1.00 86.38 92 VAL A C 1
ATOM 682 O O . VAL A 1 92 ? 33.899 10.475 -7.058 1.00 86.38 92 VAL A O 1
ATOM 685 N N . PRO A 1 93 ? 35.007 9.872 -5.197 1.00 89.44 93 PRO A N 1
ATOM 686 C CA . PRO A 1 93 ? 36.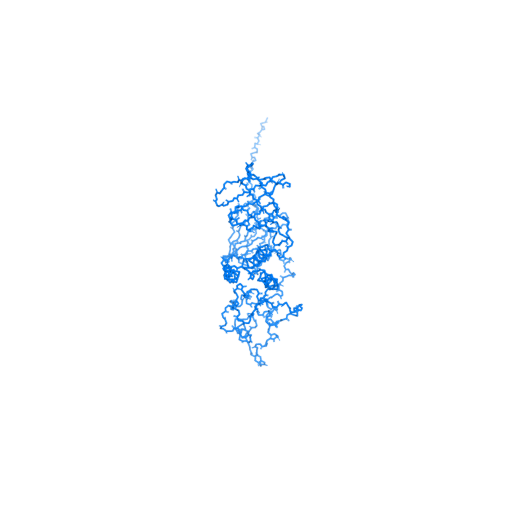333 10.083 -5.775 1.00 89.44 93 PRO A CA 1
ATOM 687 C C . PRO A 1 93 ? 36.529 9.261 -7.054 1.00 89.44 93 PRO A C 1
ATOM 689 O O . PRO A 1 93 ? 36.179 8.085 -7.103 1.00 89.44 93 PRO A O 1
ATOM 692 N N . ALA A 1 94 ? 37.124 9.848 -8.091 1.00 76.69 94 ALA A N 1
ATOM 693 C CA . ALA A 1 94 ? 37.312 9.201 -9.388 1.00 76.69 94 ALA A CA 1
ATOM 694 C C . ALA A 1 94 ? 38.177 7.933 -9.290 1.00 76.69 94 ALA A C 1
ATOM 696 O O . ALA A 1 94 ? 37.925 6.977 -10.013 1.00 76.69 94 ALA A O 1
ATOM 697 N N . ALA A 1 95 ? 39.121 7.882 -8.343 1.00 68.94 95 ALA A N 1
ATOM 698 C CA . ALA A 1 95 ? 39.895 6.679 -8.023 1.00 68.94 95 ALA A CA 1
ATOM 699 C C . ALA A 1 95 ? 39.026 5.530 -7.468 1.00 68.94 95 ALA A C 1
ATOM 701 O O . ALA A 1 95 ? 39.317 4.367 -7.717 1.00 68.94 95 ALA A O 1
ATOM 702 N N . GLN A 1 96 ? 37.932 5.850 -6.769 1.00 61.81 96 GLN A N 1
ATOM 703 C CA . GLN A 1 96 ? 36.908 4.887 -6.338 1.00 61.81 96 GLN A CA 1
ATOM 704 C C . GLN A 1 96 ? 35.857 4.634 -7.435 1.00 61.81 96 GLN A C 1
ATOM 706 O O . GLN A 1 96 ? 35.057 3.711 -7.328 1.00 61.81 96 GLN A O 1
ATOM 711 N N . ALA A 1 97 ? 35.869 5.431 -8.508 1.00 53.12 97 ALA A N 1
ATOM 712 C CA . ALA A 1 97 ? 35.040 5.233 -9.693 1.00 53.12 97 ALA A CA 1
ATOM 713 C C . ALA A 1 97 ? 35.698 4.317 -10.746 1.00 53.12 97 ALA A C 1
ATOM 715 O O . ALA A 1 97 ? 35.039 3.973 -11.727 1.00 53.12 97 ALA A O 1
ATOM 716 N N . VAL A 1 98 ? 36.963 3.905 -10.562 1.00 43.44 98 VAL A N 1
ATOM 717 C CA . VAL A 1 98 ? 37.674 3.018 -11.509 1.00 43.44 98 VAL A CA 1
ATOM 718 C C . VAL A 1 98 ? 37.146 1.577 -11.467 1.00 43.44 98 VAL A C 1
ATOM 720 O O . VAL A 1 98 ? 37.293 0.865 -12.453 1.00 43.44 98 VAL A O 1
ATOM 723 N N . ASP A 1 99 ? 36.407 1.190 -10.424 1.00 44.28 99 ASP A N 1
ATOM 724 C CA . ASP A 1 99 ? 35.718 -0.109 -10.365 1.00 44.28 99 ASP A CA 1
ATOM 725 C C . ASP A 1 99 ? 34.223 -0.059 -10.722 1.00 44.28 99 ASP A C 1
ATOM 727 O O . ASP A 1 99 ? 33.549 -1.083 -10.655 1.00 44.28 99 ASP A O 1
ATOM 731 N N . ILE A 1 100 ? 33.667 1.088 -11.143 1.00 43.91 100 ILE A N 1
ATOM 732 C CA . ILE A 1 100 ? 32.259 1.161 -11.579 1.00 43.91 100 ILE A CA 1
ATOM 733 C C . ILE A 1 100 ? 32.070 2.198 -12.704 1.00 43.91 100 ILE A C 1
ATOM 735 O O . ILE A 1 100 ? 31.477 3.260 -12.517 1.00 43.91 100 ILE A O 1
ATOM 739 N N . ALA A 1 101 ? 32.473 1.861 -13.932 1.00 44.69 101 ALA A N 1
ATOM 740 C CA . ALA A 1 101 ? 31.600 2.185 -15.062 1.00 44.69 101 ALA A CA 1
ATOM 741 C C . ALA A 1 101 ? 30.461 1.158 -15.006 1.00 44.69 101 ALA A C 1
ATOM 743 O O . ALA A 1 101 ? 30.760 -0.035 -14.949 1.00 44.69 101 ALA A O 1
ATOM 744 N N . PRO A 1 102 ? 29.171 1.539 -14.969 1.00 47.38 102 PRO A N 1
ATOM 745 C CA . PRO A 1 102 ? 28.149 0.523 -14.856 1.00 47.38 102 PRO A CA 1
ATOM 746 C C . PRO A 1 102 ? 28.184 -0.288 -16.149 1.00 47.38 102 PRO A C 1
ATOM 748 O O . PRO A 1 102 ? 27.869 0.230 -17.221 1.00 47.38 102 PRO A O 1
ATOM 751 N N . GLU A 1 103 ? 28.442 -1.588 -16.048 1.00 55.91 103 GLU A N 1
ATOM 752 C CA . GLU A 1 103 ? 28.079 -2.569 -17.079 1.00 55.91 103 GLU A CA 1
ATOM 753 C C . GLU A 1 103 ? 26.549 -2.677 -17.267 1.00 55.91 103 GLU A C 1
ATOM 755 O O . GLU A 1 103 ? 26.024 -3.675 -17.767 1.00 55.91 103 GLU A O 1
ATOM 760 N N . GLY A 1 104 ? 25.810 -1.654 -16.842 1.00 69.12 104 GLY A N 1
ATOM 761 C CA . GLY A 1 104 ? 24.371 -1.580 -16.860 1.00 69.12 104 GLY A CA 1
ATOM 762 C C . GLY A 1 104 ? 23.821 -1.044 -18.181 1.00 69.12 104 GLY A C 1
ATOM 763 O O . GLY A 1 104 ? 24.573 -0.641 -19.082 1.00 69.12 104 GLY A O 1
ATOM 764 N N . PRO A 1 105 ? 22.486 -1.030 -18.294 1.00 81.00 105 PRO A N 1
ATOM 765 C CA . PRO A 1 105 ? 21.793 -0.582 -19.492 1.00 81.00 105 PRO A CA 1
ATOM 766 C C . PRO A 1 105 ? 22.195 0.841 -19.912 1.00 81.00 105 PRO A C 1
ATOM 768 O O . PRO A 1 105 ? 22.447 1.687 -19.059 1.00 81.00 105 PRO A O 1
ATOM 771 N N . CYS A 1 106 ? 22.223 1.103 -21.225 1.00 84.38 106 CYS A N 1
ATOM 772 C CA . CYS A 1 106 ? 22.730 2.319 -21.895 1.00 84.38 106 CYS A CA 1
ATOM 773 C C . CYS A 1 106 ? 24.261 2.477 -21.981 1.00 84.38 106 CYS A C 1
ATOM 775 O O . CYS A 1 106 ? 24.718 3.404 -22.652 1.00 84.38 106 CYS A O 1
ATOM 777 N N . SER A 1 107 ? 25.072 1.614 -21.359 1.00 85.12 107 SER A N 1
ATO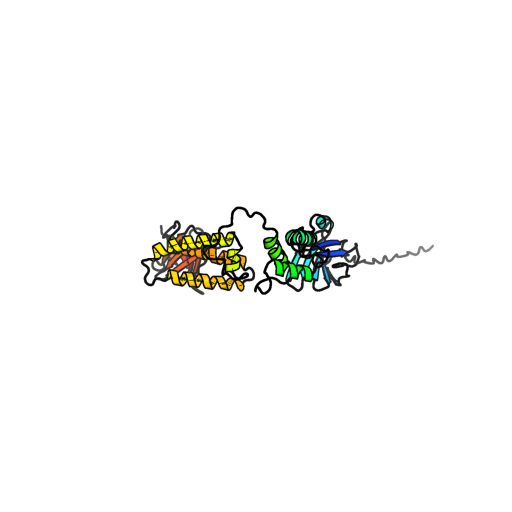M 778 C CA . SER A 1 107 ? 26.532 1.660 -21.546 1.00 85.12 107 SER A CA 1
ATOM 779 C C . SER A 1 107 ? 26.950 1.195 -22.951 1.00 85.12 107 SER A C 1
ATOM 781 O O . SER A 1 107 ? 26.213 0.477 -23.628 1.00 85.12 107 SER A O 1
ATOM 783 N N . MET A 1 108 ? 28.156 1.569 -23.399 1.00 82.56 108 MET A N 1
ATOM 784 C CA . MET A 1 108 ? 28.691 1.098 -24.687 1.00 82.56 108 MET A CA 1
ATOM 785 C C . MET A 1 108 ? 28.838 -0.431 -24.708 1.00 82.56 108 MET A C 1
ATOM 787 O O . MET A 1 108 ? 28.444 -1.074 -25.678 1.00 82.56 108 MET A O 1
ATOM 791 N N . ALA A 1 109 ? 29.319 -1.015 -23.605 1.00 80.62 109 ALA A N 1
ATOM 792 C CA . ALA A 1 109 ? 29.409 -2.463 -23.437 1.00 80.62 109 ALA A CA 1
ATOM 793 C C . ALA A 1 109 ? 28.025 -3.128 -23.524 1.00 80.62 109 ALA A C 1
ATOM 795 O O . ALA A 1 109 ? 27.854 -4.133 -24.210 1.00 80.62 109 ALA A O 1
ATOM 796 N N . TRP A 1 110 ? 27.005 -2.538 -22.897 1.00 89.75 110 TRP A N 1
ATOM 797 C CA . TRP A 1 110 ? 25.628 -3.009 -23.025 1.00 89.75 110 TRP A CA 1
ATOM 798 C C . TRP A 1 110 ? 25.096 -2.901 -24.462 1.00 89.75 110 TRP A C 1
ATOM 800 O O . TRP A 1 110 ? 24.530 -3.874 -24.958 1.00 89.75 110 TRP A O 1
ATOM 810 N N . ASN A 1 111 ? 25.324 -1.780 -25.161 1.00 91.62 111 ASN A N 1
ATOM 811 C CA . ASN A 1 111 ? 24.897 -1.609 -26.558 1.00 91.62 111 ASN A CA 1
ATOM 812 C C . ASN A 1 111 ? 25.485 -2.712 -27.455 1.00 91.62 111 ASN A C 1
ATOM 814 O O . ASN A 1 111 ? 24.769 -3.298 -28.264 1.00 91.62 111 ASN A O 1
ATOM 818 N N . GLN A 1 112 ? 26.767 -3.042 -27.266 1.00 89.44 112 GLN A N 1
ATOM 819 C CA . GLN A 1 112 ? 27.442 -4.116 -28.001 1.00 89.44 112 GLN A CA 1
ATOM 820 C C . GLN A 1 112 ? 26.830 -5.491 -27.718 1.00 89.44 112 GLN A C 1
ATOM 822 O O . GLN A 1 112 ? 26.623 -6.276 -28.643 1.00 89.44 112 GLN A O 1
ATOM 827 N N . ARG A 1 113 ? 26.469 -5.783 -26.463 1.00 90.25 113 ARG A N 1
ATOM 828 C CA . ARG A 1 113 ? 25.758 -7.026 -26.132 1.00 90.25 113 ARG A CA 1
ATOM 829 C C . ARG A 1 113 ? 24.371 -7.074 -26.778 1.00 90.25 113 ARG A C 1
ATOM 831 O O . ARG A 1 113 ? 23.938 -8.144 -27.201 1.00 90.25 113 ARG A O 1
ATOM 838 N N . VAL A 1 114 ? 23.657 -5.941 -26.833 1.00 91.50 114 VAL A N 1
ATOM 839 C CA . VAL A 1 114 ? 22.299 -5.885 -27.410 1.00 91.50 114 VAL A CA 1
ATOM 840 C C . VAL A 1 114 ? 22.392 -6.147 -28.904 1.00 91.50 114 VAL A C 1
ATOM 842 O O . VAL A 1 114 ? 21.615 -6.938 -29.439 1.00 91.50 114 VAL A O 1
ATOM 845 N N . GLU A 1 115 ? 23.386 -5.541 -29.553 1.00 91.56 115 GLU A N 1
ATOM 846 C CA . GLU A 1 115 ? 23.691 -5.777 -30.958 1.00 91.56 115 GLU A CA 1
ATOM 847 C C . GLU A 1 115 ? 24.000 -7.249 -31.228 1.00 91.56 115 GLU A C 1
ATOM 849 O O . GLU A 1 115 ? 23.363 -7.855 -32.086 1.00 91.56 115 GLU A O 1
ATOM 854 N N . ALA A 1 116 ? 24.889 -7.858 -30.441 1.00 88.12 116 ALA A N 1
ATOM 855 C CA . ALA A 1 116 ? 25.238 -9.271 -30.584 1.00 88.12 116 ALA A CA 1
ATOM 856 C C . ALA A 1 116 ? 24.022 -10.211 -30.466 1.00 88.12 116 ALA A C 1
ATOM 858 O O . ALA A 1 116 ? 24.026 -11.303 -31.033 1.00 88.12 116 ALA A O 1
ATOM 859 N N . ARG A 1 117 ? 22.971 -9.804 -29.739 1.00 88.88 117 ARG A N 1
ATOM 860 C CA . ARG A 1 117 ? 21.765 -10.615 -29.534 1.00 88.88 117 ARG A CA 1
ATOM 861 C C . ARG A 1 117 ? 20.683 -10.387 -30.588 1.00 88.88 117 ARG A C 1
ATOM 863 O O . ARG A 1 117 ? 20.006 -11.342 -30.961 1.00 88.88 117 ARG A O 1
ATOM 870 N N . LEU A 1 118 ? 20.482 -9.143 -31.025 1.00 88.94 118 LEU A N 1
ATOM 871 C CA . LEU A 1 118 ? 19.403 -8.770 -31.948 1.00 88.94 118 LEU A CA 1
ATOM 872 C C . LEU A 1 118 ? 19.830 -8.719 -33.420 1.00 88.94 118 LEU A C 1
ATOM 874 O O . LEU A 1 118 ? 18.958 -8.841 -34.289 1.00 88.94 118 LEU A O 1
ATOM 878 N N . GLY A 1 119 ? 21.124 -8.509 -33.686 1.00 85.56 119 GLY A N 1
ATOM 879 C CA . GLY A 1 119 ? 21.721 -8.348 -35.013 1.00 85.56 119 GLY A CA 1
ATOM 880 C C . GLY A 1 119 ? 21.006 -7.282 -35.836 1.00 85.56 119 GLY A C 1
ATOM 881 O O . GLY A 1 119 ? 20.097 -7.605 -36.604 1.00 85.56 119 GLY A O 1
ATOM 882 N N . THR A 1 120 ? 21.339 -6.008 -35.644 1.00 82.81 120 THR A N 1
ATOM 883 C CA . THR A 1 120 ? 20.676 -4.896 -36.345 1.00 82.81 120 THR A CA 1
ATOM 884 C C . THR A 1 120 ? 21.265 -4.599 -37.721 1.00 82.81 120 THR A C 1
ATOM 886 O O . THR A 1 120 ? 20.576 -3.975 -38.529 1.00 82.81 120 THR A O 1
ATOM 889 N N . GLY A 1 121 ? 22.471 -5.097 -38.007 1.00 77.88 121 GLY A N 1
ATOM 890 C CA . GLY A 1 121 ? 23.084 -5.062 -39.336 1.00 77.88 121 GLY A CA 1
ATOM 891 C C . GLY A 1 121 ? 22.454 -6.028 -40.346 1.00 77.88 121 GLY A C 1
ATOM 892 O O . GLY A 1 121 ? 21.741 -6.968 -39.988 1.00 77.88 121 GLY A O 1
ATOM 893 N N . ASP A 1 122 ? 22.743 -5.799 -41.625 1.00 73.56 122 ASP A N 1
ATOM 894 C CA . ASP A 1 122 ? 22.248 -6.606 -42.749 1.00 73.56 122 ASP A CA 1
ATOM 895 C C . ASP A 1 122 ? 23.097 -7.859 -43.049 1.00 73.56 122 ASP A C 1
ATOM 897 O O . ASP A 1 122 ? 22.764 -8.639 -43.940 1.00 73.56 122 ASP A O 1
ATOM 901 N N . GLY A 1 123 ? 24.184 -8.072 -42.297 1.00 62.25 123 GLY A N 1
ATOM 902 C CA . GLY A 1 123 ? 25.116 -9.188 -42.483 1.00 62.25 123 GLY A CA 1
ATOM 903 C C . GLY A 1 123 ? 26.129 -9.001 -43.621 1.00 62.25 123 GLY A C 1
ATOM 904 O O . GLY A 1 123 ? 27.015 -9.838 -43.765 1.00 62.25 123 GLY A O 1
ATOM 905 N N . ALA A 1 124 ? 26.051 -7.906 -44.385 1.00 67.12 124 ALA A N 1
ATOM 906 C CA . ALA A 1 124 ? 26.970 -7.549 -45.470 1.00 67.12 124 ALA A CA 1
ATOM 907 C C . ALA A 1 124 ? 27.951 -6.423 -45.085 1.00 67.12 124 ALA A C 1
ATOM 909 O O . ALA A 1 124 ? 28.681 -5.911 -45.932 1.00 67.12 124 ALA A O 1
ATOM 910 N N . GLY A 1 125 ? 27.979 -6.042 -43.804 1.00 60.97 125 GLY A N 1
ATOM 911 C CA . GLY A 1 125 ? 28.817 -4.960 -43.284 1.00 60.97 125 GLY A CA 1
ATOM 912 C C . GLY A 1 125 ? 28.143 -3.587 -43.295 1.00 60.97 125 GLY A C 1
ATOM 913 O O . GLY A 1 125 ? 28.786 -2.615 -42.907 1.00 60.97 125 GLY A O 1
ATOM 914 N N . HIS A 1 126 ? 26.862 -3.498 -43.672 1.00 65.94 126 HIS A N 1
ATOM 915 C CA . HIS A 1 126 ? 26.078 -2.277 -43.523 1.00 65.94 126 HIS A CA 1
ATOM 916 C C . HIS A 1 126 ? 25.113 -2.398 -42.338 1.00 65.94 126 HIS A C 1
ATOM 918 O O . HIS A 1 126 ? 24.436 -3.405 -42.118 1.00 65.94 126 HIS A O 1
ATOM 924 N N . GLY A 1 127 ? 25.053 -1.347 -41.534 1.00 74.88 127 GLY A N 1
ATOM 925 C CA . GLY A 1 127 ? 24.199 -1.303 -40.359 1.00 74.88 127 GLY A CA 1
ATOM 926 C C . GLY A 1 127 ? 24.363 0.010 -39.610 1.00 74.88 127 GLY A C 1
ATOM 927 O O . GLY A 1 127 ? 25.331 0.733 -39.851 1.00 74.88 127 GLY A O 1
ATOM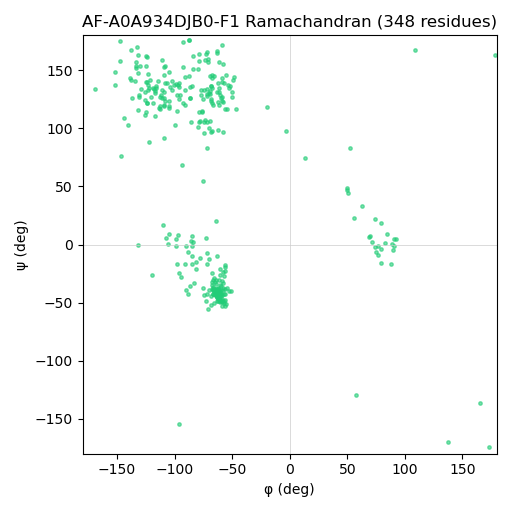 928 N N . PRO A 1 128 ? 23.416 0.337 -38.722 1.00 87.00 128 PRO A N 1
ATOM 929 C CA . PRO A 1 128 ? 23.505 1.549 -37.929 1.00 87.00 128 PRO A CA 1
ATOM 930 C C . PRO A 1 128 ? 24.635 1.444 -36.899 1.00 87.00 128 PRO A C 1
ATOM 932 O O . PRO A 1 128 ? 24.850 0.384 -36.306 1.00 87.00 128 PRO A O 1
ATOM 935 N N . ASP A 1 129 ? 25.309 2.561 -36.626 1.00 88.69 129 ASP A N 1
ATOM 936 C CA . ASP A 1 129 ? 26.370 2.609 -35.619 1.00 88.69 129 ASP A CA 1
ATOM 937 C C . ASP A 1 129 ? 25.826 2.212 -34.242 1.00 88.69 129 ASP A C 1
ATOM 939 O O . ASP A 1 129 ? 24.855 2.799 -33.750 1.00 88.69 129 ASP A O 1
ATOM 943 N N . VAL A 1 130 ? 26.448 1.224 -33.597 1.00 89.44 130 VAL A N 1
ATOM 944 C CA . VAL A 1 130 ? 25.978 0.679 -32.316 1.00 89.44 130 VAL A CA 1
ATOM 945 C C . VAL A 1 130 ? 25.919 1.778 -31.254 1.00 89.44 130 VAL A C 1
ATOM 947 O O . VAL A 1 130 ? 26.905 2.445 -30.953 1.00 89.44 130 VAL A O 1
ATOM 950 N N . GLY A 1 131 ? 24.737 1.957 -30.662 1.00 85.50 131 GLY A N 1
ATOM 951 C CA . GLY A 1 131 ? 24.472 3.010 -29.681 1.00 85.50 131 GLY A CA 1
ATOM 952 C C . GLY A 1 131 ? 23.979 4.338 -30.268 1.00 85.50 131 GLY A C 1
ATOM 953 O O . GLY A 1 131 ? 23.602 5.213 -29.490 1.00 85.50 131 GLY A O 1
ATOM 954 N N . SER A 1 132 ? 23.918 4.495 -31.593 1.00 88.81 132 SER A N 1
ATOM 955 C CA . SER A 1 132 ? 23.305 5.657 -32.257 1.00 88.81 132 SER A CA 1
ATOM 956 C C . SER A 1 132 ? 21.774 5.664 -32.145 1.00 88.81 132 SER A C 1
ATOM 958 O O . SER A 1 132 ? 21.144 4.652 -31.828 1.00 88.81 132 SER A O 1
ATOM 960 N N . ASP A 1 133 ? 21.136 6.799 -32.439 1.00 89.69 133 ASP A N 1
ATOM 961 C CA . ASP A 1 133 ? 19.668 6.888 -32.456 1.00 89.69 133 ASP A CA 1
ATOM 962 C C . ASP A 1 133 ? 19.020 6.048 -33.562 1.00 89.69 133 ASP A C 1
ATOM 964 O O . ASP A 1 133 ? 17.903 5.551 -33.376 1.00 89.69 133 ASP A O 1
ATOM 968 N N . GLU A 1 134 ? 19.725 5.843 -34.677 1.00 90.81 134 GLU A N 1
ATOM 969 C CA . GLU A 1 134 ? 19.308 4.938 -35.746 1.00 90.81 134 GLU A CA 1
ATOM 970 C C . GLU A 1 134 ? 19.363 3.482 -35.277 1.00 90.81 134 GLU A C 1
ATOM 972 O O . GLU A 1 134 ? 18.391 2.739 -35.427 1.00 90.81 134 GLU A O 1
ATOM 977 N N . TRP A 1 135 ? 20.438 3.093 -34.590 1.00 94.50 135 TRP A N 1
ATOM 978 C CA . TRP A 1 135 ? 20.547 1.766 -33.988 1.00 94.50 135 TRP A CA 1
ATOM 979 C C . TRP A 1 135 ? 19.423 1.522 -32.977 1.00 94.50 135 TRP A C 1
ATOM 981 O O . TRP A 1 135 ? 18.699 0.528 -33.064 1.00 94.50 135 TRP A O 1
ATOM 991 N N . ARG A 1 136 ? 19.173 2.481 -32.076 1.00 94.00 136 ARG A N 1
ATOM 992 C CA . ARG A 1 136 ? 18.079 2.402 -31.092 1.00 94.00 136 ARG A CA 1
ATOM 993 C C . ARG A 1 136 ? 16.698 2.307 -31.758 1.00 94.00 136 ARG A C 1
ATOM 995 O O . ARG A 1 136 ? 15.814 1.615 -31.254 1.00 94.00 136 ARG A O 1
ATOM 1002 N N . PHE A 1 137 ? 16.499 2.969 -32.898 1.00 91.56 137 PHE A N 1
ATOM 1003 C CA . PHE A 1 137 ? 15.271 2.853 -33.691 1.00 91.56 137 PHE A CA 1
ATOM 1004 C C . PHE A 1 137 ? 15.080 1.442 -34.262 1.00 91.56 137 PHE A C 1
ATOM 1006 O O . PHE A 1 137 ? 13.969 0.902 -34.226 1.00 91.56 137 PHE A O 1
ATOM 1013 N N . VAL A 1 138 ? 16.150 0.827 -34.773 1.00 92.38 138 VAL A N 1
ATOM 1014 C CA . VAL A 1 138 ? 16.109 -0.548 -35.290 1.00 92.38 138 VAL A CA 1
ATOM 1015 C C . VAL A 1 138 ? 15.867 -1.550 -34.160 1.00 92.38 138 VAL A C 1
ATOM 1017 O O . VAL A 1 138 ? 15.068 -2.473 -34.336 1.00 92.38 138 VAL A O 1
ATOM 1020 N N . VAL A 1 139 ? 16.452 -1.327 -32.979 1.00 93.62 139 VAL A N 1
ATOM 1021 C CA . VAL A 1 139 ? 16.165 -2.104 -31.761 1.00 93.62 139 VAL A CA 1
ATOM 1022 C C . VAL A 1 139 ? 14.671 -2.051 -31.417 1.00 93.62 139 VAL A C 1
ATOM 1024 O O . VAL A 1 139 ? 14.040 -3.098 -31.278 1.00 93.62 139 VAL A O 1
ATOM 1027 N N . GLU A 1 140 ? 14.055 -0.862 -31.370 1.00 93.19 140 GLU A N 1
ATOM 1028 C CA . GLU A 1 140 ? 12.605 -0.728 -31.141 1.00 93.19 140 GLU A CA 1
ATOM 1029 C C . GLU A 1 140 ? 11.764 -1.438 -32.209 1.00 93.19 140 GLU A C 1
ATOM 1031 O O . GLU A 1 140 ? 10.737 -2.041 -31.887 1.00 93.19 140 GLU A O 1
ATOM 1036 N N . LYS A 1 141 ? 12.180 -1.373 -33.482 1.00 92.12 141 LYS A N 1
ATOM 1037 C CA . LYS A 1 141 ? 11.508 -2.071 -34.587 1.00 92.12 141 LYS A CA 1
ATOM 1038 C C . LYS A 1 141 ? 11.551 -3.587 -34.382 1.00 92.12 141 LYS A C 1
ATOM 1040 O O . LYS A 1 141 ? 10.510 -4.228 -34.491 1.00 92.12 141 LYS A O 1
ATOM 1045 N N . LYS A 1 142 ? 12.721 -4.150 -34.066 1.00 89.75 142 LYS A N 1
ATOM 1046 C CA . LYS A 1 142 ? 12.907 -5.596 -33.858 1.00 89.75 142 LYS A CA 1
ATOM 1047 C C . LYS A 1 142 ? 12.185 -6.119 -32.619 1.00 89.75 142 LYS A C 1
ATOM 1049 O O . LYS A 1 142 ? 11.656 -7.222 -32.653 1.00 89.75 142 LYS A O 1
ATOM 1054 N N . LEU A 1 143 ? 12.112 -5.316 -31.560 1.00 88.50 143 LEU A N 1
ATOM 1055 C CA . LEU A 1 143 ? 11.396 -5.657 -30.327 1.00 88.50 143 LEU A CA 1
ATOM 1056 C C . LEU A 1 143 ? 9.886 -5.351 -30.389 1.00 88.50 143 LEU A C 1
ATOM 1058 O O . LEU A 1 143 ? 9.180 -5.537 -29.399 1.00 88.50 143 LEU A O 1
ATOM 1062 N N . GLY A 1 144 ? 9.369 -4.865 -31.526 1.00 88.75 144 GLY A N 1
ATOM 1063 C CA . GLY A 1 144 ? 7.946 -4.548 -31.688 1.00 88.75 144 GLY A CA 1
ATOM 1064 C C . GLY A 1 144 ? 7.454 -3.441 -30.747 1.00 88.75 144 GLY A C 1
ATOM 1065 O O . GLY A 1 144 ? 6.319 -3.494 -30.272 1.00 88.75 144 GLY A O 1
ATOM 1066 N N . LEU A 1 145 ? 8.311 -2.465 -30.431 1.00 86.06 145 LEU A N 1
ATOM 1067 C CA . LEU A 1 145 ? 8.016 -1.348 -29.522 1.00 86.06 145 LEU A CA 1
ATOM 1068 C C . LEU A 1 145 ? 7.452 -0.117 -30.249 1.00 86.06 145 LEU A C 1
ATOM 1070 O O . LEU A 1 145 ? 6.862 0.761 -29.624 1.00 86.06 145 LEU A O 1
ATOM 1074 N N . ARG A 1 146 ? 7.600 -0.034 -31.575 1.00 85.12 146 ARG A N 1
ATOM 1075 C CA . ARG A 1 146 ? 7.178 1.144 -32.349 1.00 85.12 146 ARG A CA 1
ATOM 1076 C C . ARG A 1 146 ? 5.674 1.403 -32.232 1.00 85.12 146 ARG A C 1
ATOM 1078 O O . ARG A 1 146 ? 4.866 0.506 -32.438 1.00 85.12 146 ARG A O 1
ATOM 1085 N N . GLY A 1 147 ? 5.313 2.654 -31.944 1.00 76.00 147 GLY A N 1
ATOM 1086 C CA . GLY A 1 147 ? 3.918 3.102 -31.856 1.00 76.00 147 GLY A CA 1
ATOM 1087 C C . GLY A 1 147 ? 3.177 2.645 -30.597 1.00 76.00 147 GLY A C 1
ATOM 1088 O O . GLY A 1 147 ? 2.029 3.040 -30.402 1.00 76.00 147 GLY A O 1
ATOM 1089 N N . LYS A 1 148 ? 3.819 1.859 -29.720 1.00 76.00 148 LYS A N 1
ATOM 1090 C CA . LYS A 1 148 ? 3.254 1.518 -28.415 1.00 76.00 148 LYS A CA 1
ATOM 1091 C C . LYS A 1 148 ? 3.301 2.745 -27.507 1.00 76.00 148 LYS A C 1
ATOM 1093 O O . LYS A 1 148 ? 4.347 3.375 -27.346 1.00 76.00 148 LYS A O 1
ATOM 1098 N N . ARG A 1 149 ? 2.158 3.091 -26.915 1.00 72.56 149 ARG A N 1
ATOM 1099 C CA . ARG A 1 149 ? 2.082 4.113 -25.862 1.00 72.56 149 ARG A CA 1
ATOM 1100 C C . ARG A 1 149 ? 2.836 3.616 -24.622 1.00 72.56 149 ARG A C 1
ATOM 1102 O O . ARG A 1 149 ? 2.875 2.415 -24.372 1.00 72.56 149 ARG A O 1
ATOM 1109 N N . GLY A 1 150 ? 3.485 4.525 -23.896 1.00 72.19 150 GLY A N 1
ATOM 1110 C CA . GLY A 1 150 ? 4.252 4.193 -22.687 1.00 72.19 150 GLY A CA 1
ATOM 1111 C C . GLY A 1 150 ? 5.680 3.683 -22.920 1.00 72.19 150 GLY A C 1
ATOM 1112 O O . GLY A 1 150 ? 6.381 3.401 -21.952 1.00 72.19 150 GLY A O 1
ATOM 1113 N N . VAL A 1 151 ? 6.157 3.596 -24.170 1.00 82.44 151 VAL A N 1
ATOM 1114 C CA . VAL A 1 151 ? 7.585 3.349 -24.434 1.00 82.44 151 VAL A CA 1
ATOM 1115 C C . VAL A 1 151 ? 8.385 4.576 -23.980 1.00 82.44 151 VAL A C 1
ATOM 1117 O O . VAL A 1 151 ? 8.121 5.676 -24.477 1.00 82.44 151 VAL A O 1
ATOM 1120 N N . PRO A 1 152 ? 9.350 4.432 -23.047 1.00 86.06 152 PRO A N 1
ATOM 1121 C CA . PRO A 1 152 ? 10.139 5.564 -22.580 1.00 86.06 152 PRO A CA 1
ATOM 1122 C C . PRO A 1 152 ? 10.931 6.206 -23.719 1.00 86.06 152 PRO A C 1
ATOM 1124 O O . PRO A 1 152 ? 11.250 5.552 -24.714 1.00 86.06 152 PRO A O 1
ATOM 1127 N N . LYS A 1 153 ? 11.302 7.483 -23.556 1.00 87.81 153 LYS A N 1
ATOM 1128 C CA . LYS A 1 153 ? 12.097 8.214 -24.552 1.00 87.81 153 LYS A CA 1
ATOM 1129 C C . LYS A 1 153 ? 13.327 7.397 -24.951 1.00 87.81 153 LYS A C 1
ATOM 1131 O O . LYS A 1 153 ? 14.104 6.985 -24.086 1.00 87.81 153 LYS A O 1
ATOM 1136 N N . ARG A 1 154 ? 13.508 7.191 -26.254 1.00 90.06 154 ARG A N 1
ATOM 1137 C CA . ARG A 1 154 ? 14.630 6.444 -26.827 1.00 90.06 154 ARG A CA 1
ATOM 1138 C C . ARG A 1 154 ? 15.966 6.940 -26.275 1.00 90.06 154 ARG A C 1
ATOM 1140 O O . ARG A 1 154 ? 16.205 8.143 -26.222 1.00 90.06 154 ARG A O 1
ATOM 1147 N N . GLY A 1 155 ? 16.806 6.007 -25.832 1.00 81.25 155 GLY A N 1
ATOM 1148 C CA . GLY A 1 155 ? 18.110 6.308 -25.231 1.00 81.25 155 GLY A CA 1
ATOM 1149 C C . GLY A 1 155 ? 18.068 6.824 -23.786 1.00 81.25 155 GLY A C 1
ATOM 1150 O O . GLY A 1 155 ? 19.123 7.054 -23.206 1.00 81.25 155 GLY A O 1
ATOM 1151 N N . SER A 1 156 ? 16.887 6.989 -23.177 1.00 82.12 156 SER A N 1
ATOM 1152 C CA . SER A 1 156 ? 16.789 7.273 -21.739 1.00 82.12 156 SER A CA 1
ATOM 1153 C C . SER A 1 156 ? 17.160 6.042 -20.895 1.00 82.12 156 SER A C 1
ATOM 1155 O O . SER A 1 156 ? 16.985 4.908 -21.354 1.00 82.12 156 SER A O 1
ATOM 1157 N N . PRO A 1 157 ? 17.569 6.223 -19.625 1.00 80.56 157 PRO A N 1
ATOM 1158 C CA . PRO A 1 157 ? 17.817 5.103 -18.715 1.00 80.56 157 PRO A CA 1
ATOM 1159 C C . PRO A 1 157 ? 16.620 4.147 -18.584 1.00 80.56 157 PRO A C 1
ATOM 1161 O O . PRO A 1 157 ? 16.789 2.930 -18.523 1.00 80.56 157 PRO A O 1
ATOM 1164 N N . ALA A 1 158 ? 15.394 4.683 -18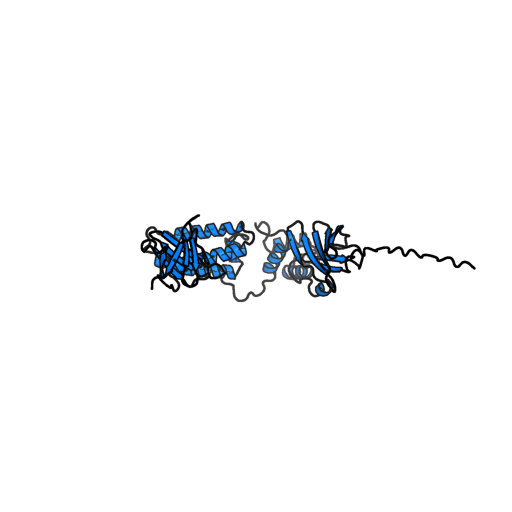.591 1.00 73.94 158 ALA A N 1
ATOM 1165 C CA . ALA A 1 158 ? 14.172 3.882 -18.556 1.00 73.94 158 ALA A CA 1
ATOM 1166 C C . ALA A 1 158 ? 13.994 3.027 -19.823 1.00 73.94 158 ALA A C 1
ATOM 1168 O O . ALA A 1 158 ? 13.630 1.857 -19.723 1.00 73.94 158 ALA A O 1
ATOM 1169 N N . TRP A 1 159 ? 14.306 3.579 -20.999 1.00 92.69 159 TRP A N 1
ATOM 1170 C CA . TRP A 1 159 ? 14.284 2.836 -22.262 1.00 92.69 159 TRP A CA 1
ATOM 1171 C C . TRP A 1 159 ? 15.328 1.718 -22.273 1.00 92.69 159 TRP A C 1
ATOM 1173 O O . TRP A 1 159 ? 15.016 0.592 -22.649 1.00 92.69 159 TRP A O 1
ATOM 1183 N N . CYS A 1 160 ? 16.544 1.986 -21.798 1.00 90.06 160 CYS A N 1
ATOM 1184 C CA . CYS A 1 160 ? 17.584 0.963 -21.763 1.00 90.06 160 CYS A CA 1
ATOM 1185 C C . CYS A 1 160 ? 17.245 -0.183 -20.812 1.00 90.06 160 CYS A C 1
ATOM 1187 O O . CYS A 1 160 ? 17.447 -1.333 -21.179 1.00 90.06 160 CYS A O 1
ATOM 1189 N N . ARG A 1 161 ? 16.672 0.093 -19.633 1.00 85.56 161 ARG A N 1
ATOM 1190 C CA . ARG A 1 161 ? 16.190 -0.967 -18.728 1.00 85.56 161 ARG A CA 1
ATOM 1191 C C . ARG A 1 161 ? 15.085 -1.817 -19.361 1.00 85.56 161 ARG A C 1
ATOM 1193 O O . ARG A 1 161 ? 15.101 -3.035 -19.218 1.00 85.56 161 ARG A O 1
ATOM 1200 N N . LEU A 1 162 ? 14.160 -1.188 -20.091 1.00 83.94 162 LEU A N 1
ATOM 1201 C CA . LEU A 1 162 ? 13.127 -1.902 -20.844 1.00 83.94 162 LEU A CA 1
ATOM 1202 C C . LEU A 1 162 ? 13.747 -2.831 -21.902 1.00 83.94 162 LEU A C 1
ATOM 1204 O O . LEU A 1 162 ? 13.399 -4.007 -21.963 1.00 83.94 162 LEU A O 1
ATOM 1208 N N . VAL A 1 163 ? 14.674 -2.319 -22.718 1.00 91.38 163 VAL A N 1
ATOM 1209 C CA . VAL A 1 163 ? 15.364 -3.106 -23.753 1.00 91.38 163 VAL A CA 1
ATOM 1210 C C . VAL A 1 163 ? 16.186 -4.235 -23.134 1.00 91.38 163 VAL A C 1
ATOM 1212 O O . VAL A 1 163 ? 16.132 -5.357 -23.624 1.00 91.38 163 VAL A O 1
ATOM 1215 N N . ASP A 1 164 ? 16.894 -3.972 -22.038 1.00 88.94 164 ASP A N 1
ATOM 1216 C CA . ASP A 1 164 ? 17.704 -4.961 -21.326 1.00 88.94 164 ASP A CA 1
ATOM 1217 C C . ASP A 1 164 ? 16.866 -6.169 -20.877 1.00 88.94 164 ASP A C 1
ATOM 1219 O O . ASP A 1 164 ? 17.195 -7.312 -21.203 1.00 88.94 164 ASP A O 1
ATOM 1223 N N . GLY A 1 165 ? 15.714 -5.913 -20.245 1.00 84.56 165 GLY A N 1
ATOM 1224 C CA . GLY A 1 165 ? 14.786 -6.962 -19.819 1.00 84.56 165 GLY A CA 1
ATOM 1225 C C . GLY A 1 165 ? 14.183 -7.766 -20.978 1.00 84.56 165 GLY A C 1
ATOM 1226 O O . GLY A 1 165 ? 13.965 -8.972 -20.845 1.00 84.56 165 GLY A O 1
ATOM 1227 N N . LEU A 1 166 ? 13.947 -7.129 -22.129 1.00 86.56 166 LEU A N 1
ATOM 1228 C CA . LEU A 1 166 ? 13.416 -7.793 -23.325 1.00 86.56 166 LEU A CA 1
ATOM 1229 C C . LEU A 1 166 ? 14.471 -8.641 -24.051 1.00 86.56 166 LEU A C 1
ATOM 1231 O O . LEU A 1 166 ? 14.142 -9.706 -24.572 1.00 86.56 166 LEU A O 1
ATOM 1235 N N . VAL A 1 167 ? 15.722 -8.176 -24.098 1.00 89.19 167 VAL A N 1
ATOM 1236 C CA . VAL A 1 167 ? 16.801 -8.783 -24.894 1.00 89.19 167 VAL A CA 1
ATOM 1237 C C . VAL A 1 167 ? 17.544 -9.876 -24.129 1.00 89.19 167 VAL A C 1
ATOM 1239 O O . VAL A 1 167 ? 17.835 -10.931 -24.700 1.00 89.19 167 VAL A O 1
ATOM 1242 N N . PHE A 1 168 ? 17.852 -9.649 -22.850 1.00 84.06 168 PHE A N 1
ATOM 1243 C CA . PHE A 1 168 ? 18.781 -10.504 -22.104 1.00 84.06 168 PHE A CA 1
ATOM 1244 C C . PHE A 1 168 ? 18.152 -11.432 -21.091 1.00 84.06 168 PHE A C 1
ATOM 1246 O O . PHE A 1 168 ? 18.908 -12.166 -20.466 1.00 84.06 168 PHE A O 1
ATOM 1253 N N . ARG A 1 169 ? 16.818 -11.418 -20.952 1.00 64.75 169 ARG A N 1
ATOM 1254 C CA . ARG A 1 169 ? 15.999 -12.347 -20.158 1.00 64.75 169 ARG A CA 1
ATOM 1255 C C . ARG A 1 169 ? 16.839 -13.204 -19.200 1.00 64.75 169 ARG A C 1
ATOM 1257 O O . ARG A 1 169 ? 17.085 -14.380 -19.467 1.00 64.75 169 ARG A O 1
ATOM 1264 N N . VAL A 1 170 ? 17.321 -12.587 -18.116 1.00 47.50 170 VAL A N 1
ATOM 1265 C CA . VAL A 1 170 ? 17.990 -13.316 -17.032 1.00 47.50 170 VAL A CA 1
ATOM 1266 C C . VAL A 1 170 ? 17.033 -14.443 -16.639 1.00 47.50 170 VAL A C 1
ATOM 1268 O O . VAL A 1 170 ? 15.823 -14.182 -16.585 1.00 47.50 170 VAL A O 1
ATOM 1271 N N . PRO A 1 171 ? 17.497 -15.687 -16.423 1.00 41.56 171 PRO A N 1
ATOM 1272 C CA . PRO A 1 171 ? 16.653 -16.693 -15.811 1.00 41.56 171 PRO A CA 1
ATOM 1273 C C . PRO A 1 171 ? 16.226 -16.135 -14.456 1.00 41.56 171 PRO A C 1
ATOM 1275 O O . PRO A 1 171 ? 16.979 -16.153 -13.487 1.00 41.56 171 PRO A O 1
ATOM 1278 N N . MET A 1 172 ? 15.028 -15.551 -14.423 1.00 43.12 172 MET A N 1
ATOM 1279 C CA . MET A 1 172 ? 14.399 -15.167 -13.181 1.00 43.12 172 MET A CA 1
ATOM 1280 C C . MET A 1 172 ? 14.277 -16.450 -12.363 1.00 43.12 172 MET A C 1
ATOM 1282 O O . MET A 1 172 ? 13.929 -17.496 -12.934 1.00 43.12 172 MET A O 1
ATOM 1286 N N . PRO A 1 173 ? 14.521 -16.397 -11.043 1.00 41.44 173 PRO A N 1
ATOM 1287 C CA . PRO A 1 173 ? 14.050 -17.471 -10.184 1.00 41.44 173 PRO A CA 1
ATOM 1288 C C . PRO A 1 173 ? 12.570 -17.713 -10.515 1.00 41.44 173 PRO A C 1
ATOM 1290 O O . PRO A 1 173 ? 11.860 -16.771 -10.877 1.00 41.44 173 PRO A O 1
ATOM 1293 N N . ALA A 1 174 ? 12.173 -18.989 -10.514 1.00 45.44 174 ALA A N 1
ATOM 1294 C CA . ALA A 1 174 ? 10.888 -19.522 -10.973 1.00 45.44 174 ALA A CA 1
ATOM 1295 C C . ALA A 1 174 ? 9.771 -18.469 -11.057 1.00 45.44 174 ALA A C 1
ATOM 1297 O O . ALA A 1 174 ? 9.440 -17.895 -10.024 1.00 45.44 174 ALA A O 1
ATOM 1298 N N . LYS A 1 175 ? 9.228 -18.243 -12.275 1.00 47.91 175 LYS A N 1
ATOM 1299 C CA . LYS A 1 175 ? 8.090 -17.353 -12.607 1.00 47.91 175 LYS A CA 1
ATOM 1300 C C . LYS A 1 175 ? 7.497 -16.721 -11.347 1.00 47.91 175 LYS A C 1
ATOM 1302 O O . LYS A 1 175 ? 6.684 -17.365 -10.678 1.00 47.91 175 LYS A O 1
ATOM 1307 N N . ALA A 1 176 ? 7.898 -15.484 -11.035 1.00 60.03 176 ALA A N 1
ATOM 1308 C CA . ALA A 1 176 ? 7.137 -14.677 -10.094 1.00 60.03 176 ALA A CA 1
ATOM 1309 C C . ALA A 1 176 ? 5.671 -14.806 -10.516 1.00 60.03 176 ALA A C 1
ATOM 1311 O O . ALA A 1 176 ? 5.331 -14.558 -11.677 1.00 60.03 176 ALA A O 1
ATOM 1312 N N . GLN A 1 177 ? 4.852 -15.380 -9.633 1.00 77.94 177 GLN A N 1
ATOM 1313 C CA . GLN A 1 177 ? 3.477 -15.706 -9.982 1.00 77.94 177 GLN A CA 1
ATOM 1314 C C . GLN A 1 177 ? 2.799 -14.414 -10.440 1.00 77.94 177 GLN A C 1
ATOM 1316 O O . GLN A 1 177 ? 3.035 -13.350 -9.859 1.00 77.94 177 GLN A O 1
ATOM 1321 N N . ALA A 1 178 ? 1.986 -14.503 -11.490 1.00 86.56 178 ALA A N 1
ATOM 1322 C CA . ALA A 1 178 ? 1.208 -13.363 -11.948 1.00 86.56 178 ALA A CA 1
ATOM 1323 C C . ALA A 1 178 ? 0.295 -12.856 -10.810 1.00 86.56 178 ALA A C 1
ATOM 1325 O O . ALA A 1 178 ? -0.025 -13.623 -9.886 1.00 86.56 178 ALA A O 1
ATOM 1326 N N . PRO A 1 179 ? -0.114 -11.579 -10.827 1.00 94.25 179 PRO A N 1
ATOM 1327 C CA . PRO A 1 179 ? -1.200 -11.121 -9.968 1.00 94.25 179 PRO A CA 1
ATOM 1328 C C . PRO A 1 179 ? -2.494 -11.913 -10.240 1.00 94.25 179 PRO A C 1
ATOM 1330 O O . PRO A 1 179 ? -2.591 -12.705 -11.177 1.00 94.25 179 PRO A O 1
ATOM 1333 N N . ALA A 1 180 ? -3.507 -11.717 -9.404 1.00 94.50 180 ALA A N 1
ATOM 1334 C CA . ALA A 1 180 ? -4.815 -12.357 -9.509 1.00 94.50 180 ALA A CA 1
ATOM 1335 C C . ALA A 1 180 ? -5.689 -11.809 -10.660 1.00 94.50 180 ALA A C 1
ATOM 1337 O O . ALA A 1 180 ? -6.847 -12.211 -10.789 1.00 94.50 180 ALA A O 1
ATOM 1338 N N . PHE A 1 181 ? -5.154 -10.915 -11.497 1.00 92.25 181 PHE A N 1
ATOM 1339 C CA . PHE A 1 181 ? -5.793 -10.385 -12.702 1.00 92.25 181 PHE A CA 1
ATOM 1340 C C . PHE A 1 181 ? -4.920 -10.590 -13.949 1.00 92.25 181 PHE A C 1
ATOM 1342 O O . PHE A 1 181 ? -3.721 -10.854 -13.861 1.00 92.25 181 PHE A O 1
ATOM 1349 N N . ASP A 1 182 ? -5.538 -10.479 -15.127 1.00 90.25 182 ASP A N 1
ATOM 1350 C CA . ASP A 1 182 ? -4.850 -10.661 -16.404 1.00 90.25 182 ASP A CA 1
ATOM 1351 C C . ASP A 1 182 ? -4.000 -9.437 -16.769 1.00 90.25 182 ASP A C 1
ATOM 1353 O O . ASP A 1 182 ? -4.516 -8.353 -17.035 1.00 90.25 182 ASP A O 1
ATOM 1357 N N . CYS A 1 183 ? -2.684 -9.632 -16.816 1.00 89.19 183 CYS A N 1
ATOM 1358 C CA . CYS A 1 183 ? -1.723 -8.608 -17.213 1.00 89.19 183 CYS A CA 1
ATOM 1359 C C . CYS A 1 183 ? -1.639 -8.377 -18.726 1.00 89.19 183 CYS A C 1
ATOM 1361 O O . CYS A 1 183 ? -1.013 -7.408 -19.151 1.00 89.19 183 CYS A O 1
ATOM 1363 N N . SER A 1 184 ? -2.228 -9.245 -19.554 1.00 86.50 184 SER A N 1
ATOM 1364 C CA . SER A 1 184 ? -2.087 -9.170 -21.013 1.00 86.50 184 SER A CA 1
ATOM 1365 C C . SER A 1 184 ? -2.760 -7.938 -21.629 1.00 86.50 184 SER A C 1
ATOM 1367 O O . SER A 1 184 ? -2.337 -7.466 -22.685 1.00 86.50 184 SER A O 1
ATOM 1369 N N . THR A 1 185 ? -3.765 -7.381 -20.949 1.00 83.88 185 THR A N 1
ATOM 1370 C CA . THR A 1 185 ? -4.557 -6.232 -21.412 1.00 83.88 185 THR A CA 1
ATOM 1371 C C . THR A 1 185 ? -4.257 -4.940 -20.653 1.00 83.88 185 THR A C 1
ATOM 1373 O O . THR A 1 185 ? -4.959 -3.946 -20.834 1.00 83.88 185 THR A O 1
ATOM 1376 N N . VAL A 1 186 ? -3.266 -4.949 -19.761 1.00 84.31 186 VAL A N 1
ATOM 1377 C CA . VAL A 1 186 ? -2.999 -3.842 -18.838 1.00 84.31 186 VAL A CA 1
ATOM 1378 C C . VAL A 1 186 ? -2.012 -2.857 -19.452 1.00 84.31 186 VAL A C 1
ATOM 1380 O O . VAL A 1 186 ? -0.968 -3.237 -19.981 1.00 84.31 186 VAL A O 1
ATOM 1383 N N . GLU A 1 187 ? -2.340 -1.568 -19.372 1.00 78.12 187 GLU A N 1
ATOM 1384 C CA . GLU A 1 187 ? -1.477 -0.503 -19.874 1.00 78.12 187 GLU A CA 1
ATOM 1385 C C . GLU A 1 187 ? -0.224 -0.342 -18.999 1.00 78.12 187 GLU A C 1
ATOM 1387 O O . GLU A 1 187 ? -0.290 -0.237 -17.772 1.00 78.12 187 GLU A O 1
ATOM 1392 N N . ILE A 1 188 ? 0.943 -0.308 -19.643 1.00 67.31 188 ILE A N 1
ATOM 1393 C CA . ILE A 1 188 ? 2.239 -0.113 -18.985 1.00 67.31 188 ILE A CA 1
ATOM 1394 C C . ILE A 1 188 ? 2.319 1.321 -18.439 1.00 67.31 188 ILE A C 1
ATOM 1396 O O . ILE A 1 188 ? 1.968 2.269 -19.134 1.00 67.31 188 ILE A O 1
ATOM 1400 N N . GLY A 1 189 ? 2.812 1.484 -17.208 1.00 72.12 189 GLY A N 1
ATOM 1401 C CA . GLY A 1 189 ? 2.908 2.790 -16.535 1.00 72.12 189 GLY A CA 1
ATOM 1402 C C . GLY A 1 189 ? 1.680 3.164 -15.699 1.00 72.12 189 GLY A C 1
ATOM 1403 O O . GLY A 1 189 ? 1.686 4.198 -15.039 1.00 72.12 189 GLY A O 1
ATOM 1404 N N . THR A 1 190 ? 0.652 2.314 -15.678 1.00 83.44 190 THR A N 1
ATOM 1405 C CA . THR A 1 190 ? -0.450 2.396 -14.709 1.00 83.44 190 THR A CA 1
ATOM 1406 C C . THR A 1 190 ? -0.075 1.700 -13.394 1.00 83.44 190 THR A C 1
ATOM 1408 O O . THR A 1 190 ? 0.841 0.869 -13.384 1.00 83.44 190 THR A O 1
ATOM 1411 N N . PRO A 1 191 ? -0.781 1.972 -12.282 1.00 90.44 191 PRO A N 1
ATOM 1412 C CA . PRO A 1 191 ? -0.661 1.180 -11.056 1.00 90.44 191 PRO A CA 1
ATOM 1413 C C . PRO A 1 191 ? -0.810 -0.332 -11.290 1.00 90.44 191 PRO A C 1
ATOM 1415 O O . PRO A 1 191 ? -0.047 -1.121 -10.740 1.00 90.44 191 PRO A O 1
ATOM 1418 N N . GLU A 1 192 ? -1.734 -0.753 -12.153 1.00 90.25 192 GLU A N 1
ATOM 1419 C CA . GLU A 1 192 ? -1.944 -2.154 -12.536 1.00 90.25 192 GLU A CA 1
ATOM 1420 C C . GLU A 1 192 ? -0.744 -2.690 -13.322 1.00 90.25 192 GLU A C 1
ATOM 1422 O O . GLU A 1 192 ? -0.280 -3.801 -13.072 1.00 90.25 192 GLU A O 1
ATOM 1427 N N . GLY A 1 193 ? -0.208 -1.886 -14.245 1.00 88.62 193 GLY A N 1
ATOM 1428 C CA . GLY A 1 193 ? 0.991 -2.222 -15.007 1.00 88.62 193 GLY A CA 1
ATOM 1429 C C . GLY A 1 193 ? 2.203 -2.407 -14.098 1.00 88.62 193 GLY A C 1
ATOM 1430 O O . GLY A 1 193 ? 2.969 -3.351 -14.283 1.00 88.62 193 GLY A O 1
ATOM 1431 N N . LEU A 1 194 ? 2.332 -1.566 -13.067 1.00 88.81 194 LEU A N 1
ATOM 1432 C CA . LEU A 1 194 ? 3.362 -1.714 -12.043 1.00 88.81 194 LEU A CA 1
ATOM 1433 C C . LEU A 1 194 ? 3.198 -3.036 -11.280 1.00 88.81 194 LEU A C 1
ATOM 1435 O O . LEU A 1 194 ? 4.169 -3.778 -11.146 1.00 88.81 194 LEU A O 1
ATOM 1439 N N . VAL A 1 195 ? 1.976 -3.372 -10.853 1.00 93.50 195 VAL A N 1
ATOM 1440 C CA . VAL A 1 195 ? 1.666 -4.652 -10.186 1.00 93.50 195 VAL A CA 1
ATOM 1441 C C . VAL A 1 195 ? 1.996 -5.852 -11.080 1.00 93.50 195 VAL A C 1
ATOM 1443 O O . VAL A 1 195 ? 2.474 -6.867 -10.586 1.00 93.50 195 VAL A O 1
ATOM 1446 N N . CYS A 1 196 ? 1.792 -5.745 -12.394 1.00 89.81 196 CYS A N 1
ATOM 1447 C CA . CYS A 1 196 ? 2.135 -6.803 -13.345 1.00 89.81 196 CYS A CA 1
ATOM 1448 C C . CYS A 1 196 ? 3.638 -7.067 -13.473 1.00 89.81 196 CYS A C 1
ATOM 1450 O O . CYS A 1 196 ? 4.038 -8.191 -13.776 1.00 89.81 196 CYS A O 1
ATOM 1452 N N . THR A 1 197 ? 4.470 -6.044 -13.277 1.00 84.69 197 THR A N 1
ATOM 1453 C CA . THR A 1 197 ? 5.930 -6.157 -13.413 1.00 84.69 197 THR A CA 1
ATOM 1454 C C . THR A 1 197 ? 6.655 -6.355 -12.091 1.00 84.69 197 THR A C 1
ATOM 1456 O O . THR A 1 197 ? 7.816 -6.761 -12.093 1.00 84.69 197 THR A O 1
ATOM 1459 N N . ASP A 1 198 ? 5.988 -6.075 -10.974 1.00 87.56 198 ASP A N 1
ATOM 1460 C CA . ASP A 1 198 ? 6.602 -6.110 -9.661 1.00 87.56 198 ASP A CA 1
ATOM 1461 C C . ASP A 1 198 ? 6.189 -7.341 -8.837 1.00 87.56 198 ASP A C 1
ATOM 1463 O O . ASP A 1 198 ? 5.009 -7.503 -8.514 1.00 87.56 198 ASP A O 1
ATOM 1467 N N . PRO A 1 199 ? 7.142 -8.203 -8.441 1.00 88.81 199 PRO A N 1
ATOM 1468 C CA . PRO A 1 199 ? 6.824 -9.468 -7.787 1.00 88.81 199 PRO A CA 1
ATOM 1469 C C . PRO A 1 199 ? 6.212 -9.304 -6.388 1.00 88.81 199 PRO A C 1
ATOM 1471 O O . PRO A 1 199 ? 5.375 -10.124 -5.999 1.00 88.81 199 PRO A O 1
ATOM 1474 N N . GLU A 1 200 ? 6.595 -8.267 -5.638 1.00 91.44 200 GLU A N 1
ATOM 1475 C CA . GLU A 1 200 ? 6.078 -8.017 -4.287 1.00 91.44 200 GLU A CA 1
ATOM 1476 C C . GLU A 1 200 ? 4.647 -7.479 -4.348 1.00 91.44 200 GLU A C 1
ATOM 1478 O O . GLU A 1 200 ? 3.764 -7.963 -3.637 1.00 91.44 200 GLU A O 1
ATOM 1483 N N . LEU A 1 201 ? 4.377 -6.540 -5.260 1.00 95.50 201 LEU A N 1
ATOM 1484 C CA . LEU A 1 201 ? 3.021 -6.033 -5.474 1.00 95.50 201 LEU A CA 1
ATOM 1485 C C . LEU A 1 201 ? 2.094 -7.106 -6.059 1.00 95.50 201 LEU A C 1
ATOM 1487 O O . LEU A 1 201 ? 0.935 -7.193 -5.655 1.00 95.50 201 LEU A O 1
ATOM 1491 N N . ALA A 1 202 ? 2.592 -7.968 -6.951 1.00 95.75 202 ALA A N 1
ATOM 1492 C CA . ALA A 1 202 ? 1.833 -9.116 -7.444 1.00 95.75 202 ALA A CA 1
ATOM 1493 C C . ALA A 1 202 ? 1.482 -10.102 -6.315 1.00 95.75 202 ALA A C 1
ATOM 1495 O O . ALA A 1 202 ? 0.388 -10.670 -6.298 1.00 95.75 202 ALA A O 1
ATOM 1496 N N . ALA A 1 203 ? 2.390 -10.306 -5.353 1.00 95.00 203 ALA A N 1
ATOM 1497 C CA . ALA A 1 203 ? 2.117 -11.124 -4.173 1.00 95.00 203 ALA A CA 1
ATOM 1498 C C . ALA A 1 203 ? 1.031 -10.511 -3.280 1.00 95.00 203 ALA A C 1
ATOM 1500 O O . ALA A 1 203 ? 0.116 -11.229 -2.869 1.00 95.00 203 ALA A O 1
ATOM 1501 N N . LEU A 1 204 ? 1.081 -9.196 -3.048 1.00 97.38 204 LEU A N 1
ATOM 1502 C CA . LEU A 1 204 ? 0.037 -8.472 -2.320 1.00 97.38 204 LEU A CA 1
ATOM 1503 C C . LEU A 1 204 ? -1.323 -8.552 -3.023 1.00 97.38 204 LEU A C 1
ATOM 1505 O O . LEU A 1 204 ? -2.342 -8.741 -2.360 1.00 97.38 204 LEU A O 1
ATOM 1509 N N . ASP A 1 205 ? -1.358 -8.480 -4.354 1.00 98.31 205 ASP A N 1
ATOM 1510 C CA . ASP A 1 205 ? -2.598 -8.635 -5.116 1.00 98.31 205 ASP A CA 1
ATOM 1511 C C . ASP A 1 205 ? -3.216 -10.032 -4.950 1.00 98.31 205 ASP A C 1
ATOM 1513 O O . ASP A 1 205 ? -4.404 -10.160 -4.639 1.00 98.31 205 ASP A O 1
ATOM 1517 N N . ARG A 1 206 ? -2.404 -11.094 -5.031 1.00 97.94 206 ARG A N 1
ATOM 1518 C CA . ARG A 1 206 ? -2.870 -12.462 -4.747 1.00 97.94 206 ARG A CA 1
ATOM 1519 C C . ARG A 1 206 ? -3.354 -12.625 -3.308 1.00 97.94 206 ARG A C 1
ATOM 1521 O O . ARG A 1 206 ? -4.382 -13.265 -3.077 1.00 97.94 206 ARG A O 1
ATOM 1528 N N . GLN A 1 207 ? -2.639 -12.046 -2.343 1.00 98.00 207 GLN A N 1
ATOM 1529 C CA . GLN A 1 207 ? -3.044 -12.070 -0.939 1.00 98.00 207 GLN A CA 1
ATOM 1530 C C . GLN A 1 207 ? -4.396 -11.376 -0.750 1.00 98.00 207 GLN A C 1
ATOM 1532 O O . GLN A 1 207 ? -5.292 -11.940 -0.116 1.00 98.00 207 GLN A O 1
ATOM 1537 N N . LEU A 1 208 ? -4.579 -10.194 -1.342 1.00 98.56 208 LEU A N 1
ATOM 1538 C CA . LEU A 1 208 ? -5.848 -9.480 -1.297 1.00 98.56 208 LEU A CA 1
ATOM 1539 C C . LEU A 1 208 ? -6.972 -10.285 -1.952 1.00 98.56 208 LEU A C 1
ATOM 1541 O O . LEU A 1 208 ? -8.061 -10.346 -1.390 1.00 98.56 208 LEU A O 1
ATOM 1545 N N . ALA A 1 209 ? -6.727 -10.943 -3.087 1.00 98.12 209 ALA A N 1
ATOM 1546 C CA . ALA A 1 209 ? -7.723 -11.800 -3.728 1.00 98.12 209 ALA A CA 1
ATOM 1547 C C . ALA A 1 209 ? -8.173 -12.952 -2.808 1.00 98.12 209 ALA A C 1
ATOM 1549 O O . ALA A 1 209 ? -9.372 -13.228 -2.697 1.00 98.12 209 ALA A O 1
ATOM 1550 N N . GLY A 1 210 ? -7.234 -13.582 -2.094 1.00 97.81 210 GLY A N 1
ATOM 1551 C CA . GLY A 1 210 ? -7.531 -14.608 -1.091 1.00 97.81 210 GLY A CA 1
ATOM 1552 C C . GLY A 1 210 ? -8.353 -14.073 0.087 1.00 97.81 210 GLY A C 1
ATOM 1553 O O . GLY A 1 210 ? -9.392 -14.643 0.429 1.00 97.81 210 GLY A O 1
ATOM 1554 N N . VAL A 1 211 ? -7.937 -12.942 0.666 1.00 98.12 211 VAL A N 1
ATOM 1555 C CA . VAL A 1 211 ? -8.646 -12.277 1.775 1.00 98.12 211 VAL A CA 1
ATOM 1556 C C . VAL A 1 211 ? -10.045 -11.834 1.353 1.00 98.12 211 VAL A C 1
ATOM 1558 O O . VAL A 1 211 ? -11.011 -12.066 2.074 1.00 98.12 211 VAL A O 1
ATOM 1561 N N . TYR A 1 212 ? -10.183 -11.259 0.162 1.00 97.81 212 TYR A N 1
ATOM 1562 C CA . TYR A 1 212 ? -11.462 -10.828 -0.387 1.00 97.81 212 TYR A CA 1
ATOM 1563 C C . TYR A 1 212 ? -12.420 -12.004 -0.609 1.00 97.81 212 TYR A C 1
ATOM 1565 O O . TYR A 1 212 ? -13.601 -11.905 -0.276 1.00 97.81 212 TYR A O 1
ATOM 1573 N N . LYS A 1 213 ? -11.925 -13.152 -1.092 1.00 96.88 213 LYS A N 1
ATOM 1574 C CA . LYS A 1 213 ? -12.726 -14.382 -1.199 1.00 96.88 213 LYS A CA 1
ATOM 1575 C C . LYS A 1 213 ? -13.238 -14.846 0.170 1.00 96.88 213 LYS A C 1
ATOM 1577 O O . LYS A 1 213 ? -14.408 -15.207 0.288 1.00 96.88 213 LYS A O 1
ATOM 1582 N N . ALA A 1 214 ? -12.390 -14.819 1.198 1.00 96.25 214 ALA A N 1
ATOM 1583 C CA . ALA A 1 214 ? -12.785 -15.181 2.560 1.00 96.25 214 ALA A CA 1
ATOM 1584 C C . ALA A 1 214 ? 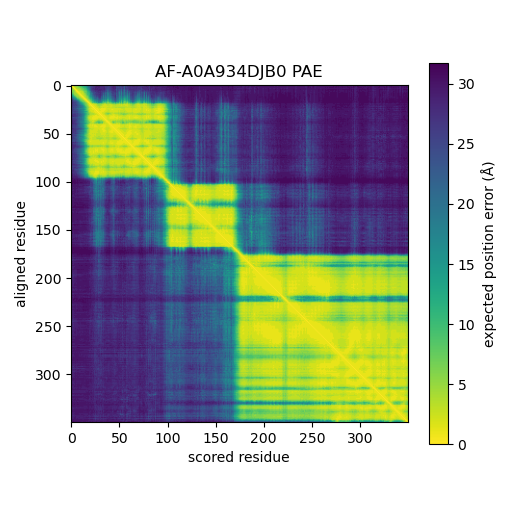-13.788 -14.177 3.163 1.00 96.25 214 ALA A C 1
ATOM 1586 O O . ALA A 1 214 ? -14.764 -14.584 3.793 1.00 96.25 214 ALA A O 1
ATOM 1587 N N . ALA A 1 215 ? -13.600 -12.879 2.910 1.00 96.19 215 ALA A N 1
ATOM 1588 C CA . ALA A 1 215 ? -14.530 -11.827 3.315 1.00 96.19 215 ALA A CA 1
ATOM 1589 C C . ALA A 1 215 ? -15.908 -12.008 2.659 1.00 96.19 215 ALA A C 1
ATOM 1591 O O . ALA A 1 215 ? -16.922 -11.975 3.349 1.00 96.19 215 ALA A O 1
ATOM 1592 N N . LEU A 1 216 ? -15.959 -12.304 1.354 1.00 94.88 216 LEU A N 1
ATOM 1593 C CA . LEU A 1 216 ? -17.209 -12.584 0.637 1.00 94.88 216 LEU A CA 1
ATOM 1594 C C . LEU A 1 216 ? -17.996 -13.755 1.236 1.00 94.88 216 LEU A C 1
ATOM 1596 O O . LEU A 1 216 ? -19.223 -13.696 1.276 1.00 94.88 216 LEU A O 1
ATOM 1600 N N . ALA A 1 217 ? -17.313 -14.800 1.713 1.00 93.25 217 ALA A N 1
ATOM 1601 C CA . ALA A 1 217 ? -17.970 -15.938 2.354 1.00 93.25 217 ALA A CA 1
ATOM 1602 C C . ALA A 1 217 ? -18.675 -15.544 3.665 1.00 93.25 217 ALA A C 1
ATOM 1604 O O . ALA A 1 217 ? -19.727 -16.093 3.981 1.00 93.25 217 ALA A O 1
ATOM 1605 N N . LYS A 1 218 ? -18.135 -14.564 4.404 1.00 92.44 218 LYS A N 1
ATOM 1606 C CA . LYS A 1 218 ? -18.761 -14.016 5.618 1.00 92.44 218 LYS A CA 1
ATOM 1607 C C . LYS A 1 218 ? -19.813 -12.945 5.319 1.00 92.44 218 LYS A C 1
ATOM 1609 O O . LYS A 1 218 ? -20.816 -12.870 6.020 1.00 92.44 218 LYS A O 1
ATOM 1614 N N . ALA A 1 219 ? -19.616 -12.167 4.256 1.00 90.25 219 ALA A N 1
ATOM 1615 C CA . ALA A 1 219 ? -20.523 -11.105 3.823 1.00 90.25 219 ALA A CA 1
ATOM 1616 C C . ALA A 1 219 ? -21.843 -11.617 3.217 1.00 90.25 219 ALA A C 1
ATOM 1618 O O . ALA A 1 219 ? -22.733 -10.822 2.935 1.00 90.25 219 ALA A O 1
ATOM 1619 N N . GLY A 1 220 ? -21.997 -12.929 2.989 1.00 78.25 220 GLY A N 1
ATOM 1620 C CA . GLY A 1 220 ? -23.162 -13.504 2.300 1.00 78.25 220 GLY A CA 1
ATOM 1621 C C . GLY A 1 220 ? -24.526 -13.164 2.921 1.00 78.25 220 GLY A C 1
ATOM 1622 O O . GLY A 1 220 ? -25.530 -13.184 2.213 1.00 78.25 220 GLY A O 1
ATOM 1623 N N . ASN A 1 221 ? -24.555 -12.805 4.208 1.00 73.50 221 ASN A N 1
ATOM 1624 C CA . ASN A 1 221 ? -25.770 -12.422 4.932 1.00 73.50 221 ASN A CA 1
ATOM 1625 C C . ASN A 1 221 ? -25.969 -10.898 5.057 1.00 73.50 221 ASN A C 1
ATOM 1627 O O . ASN A 1 221 ? -26.972 -10.466 5.626 1.00 73.50 221 ASN A O 1
ATOM 1631 N N . GLU A 1 222 ? -25.047 -10.075 4.546 1.00 77.62 222 GLU A N 1
ATOM 1632 C CA . GLU A 1 222 ? -25.174 -8.615 4.573 1.00 77.62 222 GLU A CA 1
ATOM 1633 C C . GLU A 1 222 ? -26.320 -8.140 3.665 1.00 77.62 222 GLU A C 1
ATOM 1635 O O . GLU A 1 222 ? -26.459 -8.564 2.513 1.00 77.62 222 GLU A O 1
ATOM 1640 N N . ARG A 1 223 ? -27.145 -7.219 4.176 1.00 67.1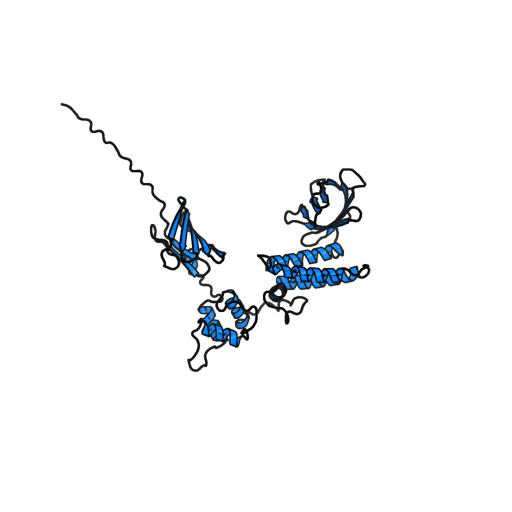9 223 ARG A N 1
ATOM 1641 C CA . ARG A 1 223 ? -28.201 -6.538 3.416 1.00 67.19 223 ARG A CA 1
ATOM 1642 C C . ARG A 1 223 ? -28.012 -5.024 3.558 1.00 67.19 223 ARG A C 1
ATOM 1644 O O . ARG A 1 223 ? -28.251 -4.520 4.653 1.00 67.19 223 ARG A O 1
ATOM 1651 N N . PRO A 1 224 ? -27.633 -4.288 2.494 1.00 70.69 224 PRO A N 1
ATOM 1652 C CA . PRO A 1 224 ? -27.373 -4.723 1.112 1.00 70.69 224 PRO A CA 1
ATOM 1653 C C . PRO A 1 224 ? -25.989 -5.388 0.915 1.00 70.69 224 PRO A C 1
ATOM 1655 O O . PRO A 1 224 ? -25.102 -5.197 1.742 1.00 70.69 224 PRO A O 1
ATOM 1658 N N . PRO A 1 225 ? -25.756 -6.111 -0.203 1.00 74.31 225 PRO A N 1
ATOM 1659 C CA . PRO A 1 225 ? -24.452 -6.700 -0.532 1.00 74.31 225 PRO A CA 1
ATOM 1660 C C . PRO A 1 225 ? -23.435 -5.617 -0.943 1.00 74.31 225 PRO A C 1
ATOM 1662 O O . PRO A 1 225 ? -23.229 -5.343 -2.130 1.00 74.31 225 PRO A O 1
ATOM 1665 N N . LEU A 1 226 ? -22.805 -4.982 0.047 1.00 90.00 226 LEU A N 1
ATOM 1666 C CA . LEU A 1 226 ? -21.993 -3.774 -0.126 1.00 90.00 226 LEU A CA 1
ATOM 1667 C C . LEU A 1 226 ? -20.530 -4.073 -0.496 1.00 90.00 226 LEU A C 1
ATOM 1669 O O . LEU A 1 226 ? -19.959 -3.392 -1.353 1.00 90.00 226 LEU A O 1
ATOM 1673 N N . LEU A 1 227 ? -19.955 -5.152 0.048 1.00 94.00 227 LEU A N 1
ATOM 1674 C CA . LEU A 1 227 ? -18.533 -5.491 -0.090 1.00 94.00 227 LEU A CA 1
ATOM 1675 C C . LEU A 1 227 ? -18.034 -5.531 -1.547 1.00 94.00 227 LEU A C 1
ATOM 1677 O O . LEU A 1 227 ? -16.946 -5.046 -1.863 1.00 94.00 227 LEU A O 1
ATOM 1681 N N . LYS A 1 228 ? -18.834 -6.073 -2.478 1.00 92.88 228 LYS A N 1
ATOM 1682 C CA . LYS A 1 228 ? -18.459 -6.111 -3.905 1.00 92.88 228 LYS A CA 1
ATOM 1683 C C . LYS A 1 228 ? -18.332 -4.710 -4.502 1.00 92.88 228 LYS A C 1
ATOM 1685 O O . LYS A 1 228 ? -17.484 -4.488 -5.366 1.00 92.88 228 LYS A O 1
ATOM 1690 N N . ALA A 1 229 ? -19.206 -3.787 -4.106 1.00 93.31 229 ALA A N 1
ATOM 1691 C CA . ALA A 1 229 ? -19.176 -2.410 -4.581 1.00 93.31 229 ALA A CA 1
ATOM 1692 C C . ALA A 1 229 ? -17.989 -1.648 -3.985 1.00 93.31 229 ALA A C 1
ATOM 1694 O O . ALA A 1 229 ? -17.276 -0.971 -4.725 1.00 93.31 229 ALA A O 1
ATOM 1695 N N . GLU A 1 230 ? -17.724 -1.839 -2.693 1.00 94.81 230 GLU A N 1
ATOM 1696 C CA . GLU A 1 230 ? -16.558 -1.273 -2.011 1.00 94.81 230 GLU A CA 1
ATOM 1697 C C . GLU A 1 230 ? -15.250 -1.753 -2.625 1.00 94.81 230 GLU A C 1
ATOM 1699 O O . GLU A 1 230 ? -14.369 -0.941 -2.878 1.00 94.81 230 GLU A O 1
ATOM 1704 N N . GLN A 1 231 ? -15.132 -3.045 -2.948 1.00 96.50 231 GLN A N 1
ATOM 1705 C CA . GLN A 1 231 ? -13.917 -3.576 -3.564 1.00 96.50 231 GLN A CA 1
ATOM 1706 C C . GLN A 1 231 ? -13.649 -2.954 -4.942 1.00 96.50 231 GLN A C 1
ATOM 1708 O O . GLN A 1 231 ? -12.506 -2.620 -5.254 1.00 96.50 231 GLN A O 1
ATOM 1713 N N . ARG A 1 232 ? -14.694 -2.731 -5.755 1.00 94.88 232 ARG A N 1
ATOM 1714 C CA . ARG A 1 232 ? -14.564 -1.990 -7.026 1.00 94.88 232 ARG A CA 1
ATOM 1715 C C . ARG A 1 232 ? -14.201 -0.522 -6.797 1.00 94.88 232 ARG A C 1
ATOM 1717 O O . ARG A 1 232 ? -13.445 0.050 -7.576 1.00 94.88 232 ARG A O 1
ATOM 1724 N N . GLY A 1 233 ? -14.765 0.098 -5.761 1.00 95.44 233 GLY A N 1
ATOM 1725 C CA . GLY A 1 233 ? -14.427 1.459 -5.343 1.00 95.44 233 GLY A CA 1
ATOM 1726 C C . GLY A 1 233 ? -12.957 1.582 -4.952 1.00 95.44 233 GLY A C 1
ATOM 1727 O O . GLY A 1 233 ? -12.266 2.442 -5.485 1.00 95.44 233 GLY A O 1
ATOM 1728 N N . TRP A 1 234 ? -12.471 0.669 -4.114 1.00 96.81 234 TRP A N 1
ATOM 1729 C CA . TRP A 1 234 ? -11.074 0.593 -3.699 1.00 96.81 234 TRP A CA 1
ATOM 1730 C C . TRP A 1 234 ? -10.127 0.414 -4.890 1.00 96.81 234 TRP A C 1
ATOM 1732 O O . TRP A 1 234 ? -9.159 1.159 -5.000 1.00 96.81 234 TRP A O 1
ATOM 1742 N N . ALA A 1 235 ? -10.428 -0.510 -5.812 1.00 93.50 235 ALA A N 1
ATOM 1743 C CA . ALA A 1 235 ? -9.584 -0.737 -6.988 1.00 93.50 235 ALA A CA 1
ATOM 1744 C C . ALA A 1 235 ? -9.445 0.540 -7.833 1.00 93.50 235 ALA A C 1
ATOM 1746 O O . ALA A 1 235 ? -8.340 0.912 -8.210 1.00 93.50 235 ALA A O 1
ATOM 1747 N N . ARG A 1 236 ? -10.551 1.271 -8.044 1.00 90.75 236 ARG A N 1
ATOM 1748 C CA . ARG A 1 236 ? -10.519 2.582 -8.713 1.00 90.75 236 ARG A CA 1
ATOM 1749 C C . ARG A 1 236 ? -9.753 3.631 -7.910 1.00 90.75 236 ARG A C 1
ATOM 1751 O O . ARG A 1 236 ? -9.011 4.399 -8.502 1.00 90.75 236 ARG A O 1
ATOM 1758 N N . GLY A 1 237 ? -9.903 3.653 -6.588 1.00 91.94 237 GLY A N 1
ATOM 1759 C CA . GLY A 1 237 ? -9.160 4.564 -5.714 1.00 91.94 237 GLY A CA 1
ATOM 1760 C C . GLY A 1 237 ? -7.648 4.339 -5.774 1.00 91.94 237 GLY A C 1
ATOM 1761 O O . GLY A 1 237 ? -6.894 5.301 -5.827 1.00 91.94 237 GLY A O 1
ATOM 1762 N N . ARG A 1 238 ? -7.187 3.084 -5.868 1.00 94.56 238 ARG A N 1
ATOM 1763 C CA . ARG A 1 238 ? -5.765 2.761 -6.077 1.00 94.56 238 ARG A CA 1
ATOM 1764 C C . ARG A 1 238 ? -5.216 3.376 -7.364 1.00 94.56 238 ARG A C 1
ATOM 1766 O O . ARG A 1 238 ? -4.036 3.716 -7.401 1.00 94.56 238 ARG A O 1
ATOM 1773 N N . HIS A 1 239 ? -6.042 3.538 -8.403 1.00 89.44 239 HIS A N 1
ATOM 1774 C CA . HIS A 1 239 ? -5.574 4.154 -9.643 1.00 89.44 239 HIS A CA 1
ATOM 1775 C C . HIS A 1 239 ? -5.025 5.562 -9.382 1.00 89.44 239 HIS A C 1
ATOM 1777 O O . HIS A 1 239 ? -4.033 5.928 -9.997 1.00 89.44 239 HIS A O 1
ATOM 1783 N N . ASP A 1 240 ? -5.576 6.313 -8.421 1.00 91.06 240 ASP A N 1
ATOM 1784 C CA . ASP A 1 240 ? -5.116 7.666 -8.090 1.00 91.06 240 ASP A CA 1
ATOM 1785 C C . ASP A 1 240 ? -3.674 7.736 -7.564 1.00 91.06 240 ASP A C 1
ATOM 1787 O O . ASP A 1 240 ? -3.115 8.831 -7.529 1.00 91.06 240 ASP A O 1
ATOM 1791 N N . CYS A 1 241 ? -3.026 6.604 -7.258 1.00 90.38 241 CYS A N 1
ATOM 1792 C CA . CYS A 1 241 ? -1.600 6.562 -6.925 1.00 90.38 241 CYS A CA 1
ATOM 1793 C C . CYS A 1 241 ? -0.689 7.153 -8.012 1.00 90.38 241 CYS A C 1
ATOM 1795 O O . CYS A 1 241 ? 0.446 7.505 -7.708 1.00 90.38 241 CYS A O 1
ATOM 1797 N N . TRP A 1 242 ? -1.157 7.308 -9.260 1.00 84.62 242 TRP A N 1
ATOM 1798 C CA . TRP A 1 242 ? -0.405 8.035 -10.295 1.00 84.62 242 TRP A CA 1
ATOM 1799 C C . TRP A 1 242 ? -0.133 9.504 -9.927 1.00 84.62 242 TRP A C 1
ATOM 1801 O O . TRP A 1 242 ? 0.778 10.107 -10.487 1.00 84.62 242 TRP A O 1
ATOM 1811 N N . LYS A 1 243 ? -0.921 10.079 -9.008 1.00 87.06 243 LYS A N 1
ATOM 1812 C CA . LYS A 1 243 ? -0.779 11.460 -8.524 1.00 87.06 243 LYS A CA 1
ATOM 1813 C C . LYS A 1 243 ? 0.291 11.602 -7.440 1.00 87.06 243 LYS A C 1
ATOM 1815 O O . LYS A 1 243 ? 0.680 12.724 -7.133 1.00 87.06 243 LYS A O 1
ATOM 1820 N N . GLU A 1 244 ? 0.731 10.494 -6.848 1.00 86.56 244 GLU A N 1
ATOM 1821 C CA . GLU A 1 244 ? 1.716 10.492 -5.770 1.00 86.56 244 GLU A CA 1
ATOM 1822 C C . GLU A 1 244 ? 3.146 10.536 -6.314 1.00 86.56 244 GLU A C 1
ATOM 1824 O O . GLU A 1 244 ? 3.439 10.015 -7.391 1.00 86.56 244 GLU A O 1
ATOM 1829 N N . ALA A 1 245 ? 4.060 11.124 -5.536 1.00 84.12 245 ALA A N 1
ATOM 1830 C CA . ALA A 1 245 ? 5.476 11.198 -5.900 1.00 84.12 245 ALA A CA 1
ATOM 1831 C C . ALA A 1 245 ? 6.137 9.809 -5.953 1.00 84.12 245 ALA A C 1
ATOM 1833 O O . ALA A 1 245 ? 6.939 9.536 -6.846 1.00 84.12 245 ALA A O 1
ATOM 1834 N N . ASP A 1 246 ? 5.774 8.925 -5.016 1.00 84.44 246 ASP A N 1
ATOM 1835 C CA . ASP A 1 246 ? 6.193 7.524 -5.007 1.00 84.44 246 ASP A CA 1
ATOM 1836 C C . ASP A 1 246 ? 5.007 6.610 -5.338 1.00 84.44 246 ASP A C 1
ATOM 1838 O O . ASP A 1 246 ? 4.248 6.157 -4.473 1.00 84.44 246 ASP A O 1
ATOM 1842 N N . LEU A 1 247 ? 4.870 6.325 -6.634 1.00 85.56 247 LEU A N 1
ATOM 1843 C CA . LEU A 1 247 ? 3.858 5.420 -7.168 1.00 85.56 247 LEU A CA 1
ATOM 1844 C C . LEU A 1 247 ? 3.932 4.025 -6.525 1.00 85.56 247 LEU A C 1
ATOM 1846 O O . LEU A 1 247 ? 2.895 3.440 -6.206 1.00 85.56 247 LEU A O 1
ATOM 1850 N N . ARG A 1 248 ? 5.141 3.477 -6.335 1.00 90.50 248 ARG A N 1
ATOM 1851 C CA . ARG A 1 248 ? 5.327 2.121 -5.799 1.00 90.50 248 ARG A CA 1
ATOM 1852 C C . ARG A 1 248 ? 4.840 2.047 -4.361 1.00 90.50 248 ARG A C 1
ATOM 1854 O O . ARG A 1 248 ? 4.047 1.160 -4.041 1.00 90.50 248 ARG A O 1
ATOM 1861 N N . LEU A 1 249 ? 5.292 2.977 -3.525 1.00 89.00 249 LEU A N 1
ATOM 1862 C CA . LEU A 1 249 ? 4.919 3.030 -2.117 1.00 89.00 249 LEU A CA 1
ATOM 1863 C C . LEU A 1 249 ? 3.413 3.264 -1.949 1.00 89.00 249 LEU A C 1
ATOM 1865 O O . LEU A 1 249 ? 2.782 2.599 -1.125 1.00 89.00 249 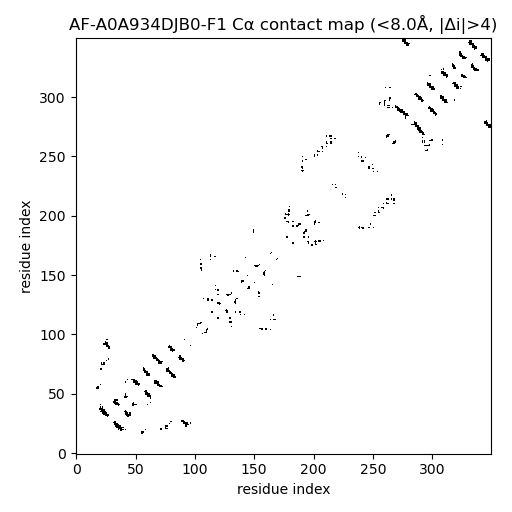LEU A O 1
ATOM 1869 N N . CYS A 1 250 ? 2.808 4.139 -2.760 1.00 95.12 250 CYS A N 1
ATOM 1870 C CA . CYS A 1 250 ? 1.358 4.344 -2.736 1.00 95.12 250 CYS A CA 1
ATOM 1871 C C . CYS A 1 250 ? 0.595 3.048 -3.033 1.00 95.12 250 CYS A C 1
ATOM 1873 O O . CYS A 1 250 ? -0.301 2.664 -2.275 1.00 95.12 250 CYS A O 1
ATOM 1875 N N . VAL A 1 251 ? 0.974 2.335 -4.100 1.00 95.62 251 VAL A N 1
ATOM 1876 C CA . VAL A 1 251 ? 0.319 1.079 -4.487 1.00 95.62 251 VAL A CA 1
ATOM 1877 C C . VAL A 1 251 ? 0.492 0.019 -3.400 1.00 95.62 251 VAL A C 1
ATOM 1879 O O . VAL A 1 251 ? -0.490 -0.617 -3.013 1.00 95.62 251 VAL A O 1
ATOM 1882 N N . GLN A 1 252 ? 1.702 -0.137 -2.858 1.00 95.81 252 GLN A N 1
ATOM 1883 C CA . GLN A 1 252 ? 1.977 -1.051 -1.748 1.00 95.81 252 GLN A CA 1
ATOM 1884 C C . GLN A 1 252 ? 1.077 -0.757 -0.540 1.00 95.81 252 GLN A C 1
ATOM 1886 O O . GLN A 1 252 ? 0.384 -1.652 -0.051 1.00 95.81 252 GLN A O 1
ATOM 1891 N N . ASN A 1 253 ? 1.027 0.502 -0.100 1.00 94.75 253 ASN A N 1
ATOM 1892 C CA . ASN A 1 253 ? 0.215 0.927 1.038 1.00 94.75 253 ASN A CA 1
ATOM 1893 C C . ASN A 1 253 ? -1.283 0.713 0.789 1.00 94.75 253 ASN A C 1
ATOM 1895 O O . ASN A 1 253 ? -1.999 0.279 1.694 1.00 94.75 253 ASN A O 1
ATOM 1899 N N . ALA A 1 254 ? -1.762 0.950 -0.436 1.00 97.38 254 ALA A N 1
ATOM 1900 C CA . ALA A 1 254 ? -3.152 0.708 -0.807 1.00 97.38 254 ALA A CA 1
ATOM 1901 C C . ALA A 1 254 ? -3.546 -0.772 -0.650 1.00 97.38 254 ALA A C 1
ATOM 1903 O O . ALA A 1 254 ? -4.634 -1.058 -0.139 1.00 97.38 254 ALA A O 1
ATOM 1904 N N . TYR A 1 255 ? -2.674 -1.710 -1.042 1.00 98.31 255 TYR A N 1
ATOM 1905 C CA . TYR A 1 255 ? -2.900 -3.143 -0.826 1.00 98.31 255 TYR A CA 1
ATOM 1906 C C . TYR A 1 255 ? -2.832 -3.522 0.649 1.00 98.31 255 TYR A C 1
ATOM 1908 O O . TYR A 1 255 ? -3.767 -4.140 1.157 1.00 98.31 255 TYR A O 1
ATOM 1916 N N . VAL A 1 256 ? -1.754 -3.140 1.339 1.00 97.44 256 VAL A N 1
ATOM 1917 C CA . VAL A 1 256 ? -1.525 -3.488 2.750 1.00 97.44 256 VAL A CA 1
ATOM 1918 C C . VAL A 1 256 ? -2.697 -3.025 3.616 1.00 97.44 256 VAL A C 1
ATOM 1920 O O . VAL A 1 256 ? -3.273 -3.820 4.361 1.00 97.44 256 VAL A O 1
ATOM 1923 N N . ARG A 1 257 ? -3.137 -1.770 3.454 1.00 96.31 257 ARG A N 1
ATOM 1924 C CA . ARG A 1 257 ? -4.271 -1.232 4.217 1.00 96.31 257 ARG A CA 1
ATOM 1925 C C . ARG A 1 257 ? -5.578 -1.952 3.903 1.00 96.31 257 ARG A C 1
ATOM 1927 O O . ARG A 1 257 ? -6.344 -2.222 4.822 1.00 96.31 257 ARG A O 1
ATOM 1934 N N . ARG A 1 258 ? -5.836 -2.302 2.638 1.00 98.44 258 ARG A N 1
ATOM 1935 C CA . ARG A 1 258 ? -7.070 -3.009 2.258 1.00 98.44 258 ARG A CA 1
ATOM 1936 C C . ARG A 1 258 ? -7.107 -4.444 2.768 1.00 98.44 258 ARG A C 1
ATOM 1938 O O . ARG A 1 258 ? -8.161 -4.907 3.195 1.00 98.44 258 ARG A O 1
ATOM 1945 N N . ILE A 1 259 ? -5.972 -5.137 2.736 1.00 98.50 259 ILE A N 1
ATOM 1946 C CA . ILE A 1 259 ? -5.821 -6.481 3.301 1.00 98.50 259 ILE A CA 1
ATOM 1947 C C . ILE A 1 259 ? -6.148 -6.445 4.796 1.00 98.50 259 ILE A C 1
ATOM 1949 O O . ILE A 1 259 ? -7.026 -7.186 5.237 1.00 98.50 259 ILE A O 1
ATOM 1953 N N . ALA A 1 260 ? -5.503 -5.549 5.548 1.00 98.31 260 ALA A N 1
ATOM 1954 C CA . ALA A 1 260 ? -5.729 -5.403 6.982 1.00 98.31 260 ALA A CA 1
ATOM 1955 C C . ALA A 1 260 ? -7.174 -4.978 7.303 1.00 98.31 260 ALA A C 1
ATOM 1957 O O . ALA A 1 260 ? -7.796 -5.542 8.201 1.00 98.31 260 ALA A O 1
ATOM 1958 N N . GLU A 1 261 ? -7.756 -4.060 6.524 1.00 98.00 261 GLU A N 1
ATOM 1959 C CA . GLU A 1 261 ? -9.162 -3.666 6.659 1.00 98.00 261 GLU A CA 1
ATOM 1960 C C . GLU A 1 261 ? -10.114 -4.858 6.538 1.00 98.00 261 GLU A C 1
ATOM 1962 O O . GLU A 1 261 ? -10.960 -5.065 7.409 1.00 98.00 261 GLU A O 1
ATOM 1967 N N . LEU A 1 262 ? -9.989 -5.645 5.466 1.00 98.25 262 LEU A N 1
ATOM 1968 C CA . LEU A 1 262 ? -10.870 -6.788 5.248 1.00 98.25 262 LEU A CA 1
ATOM 1969 C C . LEU A 1 262 ? -10.647 -7.867 6.308 1.00 98.25 262 LEU A C 1
ATOM 1971 O O . LEU A 1 262 ? -11.612 -8.456 6.791 1.00 98.25 262 LEU A O 1
ATOM 1975 N N . GLN A 1 263 ? -9.397 -8.099 6.711 1.00 98.44 263 GLN A N 1
ATOM 1976 C CA . GLN A 1 263 ? -9.084 -9.031 7.788 1.00 98.44 263 GLN A CA 1
ATOM 1977 C C . GLN A 1 263 ? -9.741 -8.630 9.112 1.00 98.44 263 GLN A C 1
ATOM 1979 O O . GLN A 1 263 ? -10.324 -9.489 9.771 1.00 98.44 263 GLN A O 1
ATOM 1984 N N . ALA A 1 264 ? -9.693 -7.349 9.477 1.00 97.75 264 ALA A N 1
ATOM 1985 C CA . ALA A 1 264 ? -10.282 -6.838 10.710 1.00 97.75 264 ALA A CA 1
ATOM 1986 C C . ALA A 1 264 ? -11.816 -6.834 10.660 1.00 97.75 264 ALA A C 1
ATOM 1988 O O . ALA A 1 264 ? -12.466 -7.479 11.482 1.00 97.75 264 ALA A O 1
ATOM 1989 N N . ARG A 1 265 ? -12.411 -6.180 9.650 1.00 95.69 265 ARG A N 1
ATOM 1990 C CA . ARG A 1 265 ? -13.875 -6.041 9.515 1.00 95.69 265 ARG A CA 1
ATOM 1991 C C . ARG A 1 265 ? -14.586 -7.390 9.453 1.00 95.69 265 ARG A C 1
ATOM 1993 O O . ARG A 1 265 ? -15.638 -7.565 10.058 1.00 95.69 265 ARG A O 1
ATOM 2000 N N . TYR A 1 266 ? -13.987 -8.356 8.758 1.00 95.44 266 TYR A N 1
ATOM 2001 C CA . TYR A 1 266 ? -14.543 -9.699 8.609 1.00 95.44 266 TYR A CA 1
ATOM 2002 C C . TYR A 1 266 ? -13.963 -10.708 9.605 1.00 95.44 266 TYR A C 1
ATOM 2004 O O . TYR A 1 266 ? -14.259 -11.899 9.501 1.00 95.44 266 TYR A O 1
ATOM 2012 N N . ARG A 1 267 ? -13.166 -10.280 10.595 1.00 96.00 267 ARG A N 1
ATOM 2013 C CA . ARG A 1 267 ? -12.574 -11.152 11.628 1.00 96.00 267 ARG A CA 1
ATOM 2014 C C . ARG A 1 267 ? -11.886 -12.389 11.026 1.00 96.00 267 ARG A C 1
ATOM 2016 O O . ARG A 1 267 ? -12.217 -13.525 11.367 1.00 96.00 267 ARG A O 1
ATOM 2023 N N . LEU A 1 268 ? -11.044 -12.185 10.014 1.00 96.19 268 LEU A N 1
ATOM 2024 C CA . LEU A 1 268 ? -10.329 -13.246 9.278 1.00 96.19 268 LEU A CA 1
ATOM 2025 C C . LEU A 1 268 ? -8.964 -13.580 9.892 1.00 96.19 268 LEU A C 1
ATOM 2027 O O . LEU A 1 268 ? -8.262 -14.455 9.394 1.00 96.19 268 LEU A O 1
ATOM 2031 N N . VAL A 1 269 ? -8.595 -12.877 10.957 1.00 97.31 269 VAL A N 1
ATOM 2032 C CA . VAL A 1 269 ? -7.405 -13.107 11.777 1.00 97.31 269 VAL A CA 1
ATOM 2033 C C . VAL A 1 269 ? -7.819 -13.109 13.253 1.00 97.31 269 VAL A C 1
ATOM 2035 O O . VAL A 1 269 ? -8.917 -12.626 13.560 1.00 97.31 269 VAL A O 1
ATOM 2038 N N . PRO A 1 270 ? -6.984 -13.635 14.169 1.00 96.88 270 PRO A N 1
ATOM 2039 C CA . PRO A 1 270 ? -7.264 -13.583 15.598 1.00 96.88 270 PRO A CA 1
ATOM 2040 C C . PRO A 1 270 ? -7.559 -12.157 16.073 1.00 96.88 270 PRO A C 1
ATOM 2042 O O . PRO A 1 270 ? -6.857 -11.209 15.702 1.00 96.88 270 PRO A O 1
ATOM 2045 N N . GLY A 1 271 ? -8.616 -12.038 16.874 1.00 96.88 271 GLY A N 1
ATOM 2046 C CA . GLY A 1 271 ? -9.012 -10.809 17.546 1.00 96.88 271 GLY A CA 1
ATOM 2047 C C . GLY A 1 271 ? -8.755 -10.905 19.048 1.00 96.88 271 GLY A C 1
ATOM 2048 O O . GLY A 1 271 ? -8.904 -11.977 19.629 1.00 96.88 271 GLY A O 1
ATOM 2049 N N . ASP A 1 272 ? -8.387 -9.785 19.653 1.00 96.62 272 ASP A N 1
ATOM 2050 C CA . ASP A 1 272 ? -8.204 -9.599 21.089 1.00 96.62 272 ASP A CA 1
ATOM 2051 C C . ASP A 1 272 ? -9.218 -8.552 21.582 1.00 96.62 272 ASP A C 1
ATOM 2053 O O . ASP A 1 272 ? -9.155 -7.378 21.201 1.00 96.62 272 ASP A O 1
ATOM 2057 N N . GLY A 1 273 ? -10.205 -9.008 22.356 1.00 94.31 273 GLY A N 1
ATOM 2058 C CA . GLY A 1 273 ? -11.370 -8.241 22.796 1.00 94.31 273 GLY A CA 1
ATOM 2059 C C . GLY A 1 273 ? -12.679 -9.050 22.724 1.00 94.31 273 GLY A C 1
ATOM 2060 O O . GLY A 1 273 ? -12.642 -10.261 22.490 1.00 94.31 273 GLY A O 1
ATOM 2061 N N . PRO A 1 274 ? -13.848 -8.403 22.896 1.00 95.50 274 PRO A N 1
ATOM 2062 C CA . PRO A 1 274 ? -14.024 -6.959 23.055 1.00 95.50 274 PRO A CA 1
ATOM 2063 C C . PRO A 1 274 ? -13.529 -6.446 24.415 1.00 95.50 274 PRO A C 1
ATOM 2065 O O . PRO A 1 274 ? -13.935 -6.946 25.460 1.00 95.50 274 PRO A O 1
ATOM 2068 N N . HIS A 1 275 ? -12.697 -5.407 24.395 1.00 94.88 275 HIS A N 1
ATOM 2069 C CA . HIS A 1 275 ? -12.266 -4.658 25.574 1.00 94.88 275 HIS A CA 1
ATOM 2070 C C . HIS A 1 275 ? -13.192 -3.466 25.773 1.00 94.88 275 HIS A C 1
ATOM 2072 O O . HIS A 1 275 ? -13.335 -2.630 24.879 1.00 94.88 275 HIS A O 1
ATOM 2078 N N . ARG A 1 276 ? -13.838 -3.396 26.934 1.00 95.88 276 ARG A N 1
ATOM 2079 C CA . ARG A 1 276 ? -14.803 -2.346 27.269 1.00 95.88 276 ARG A CA 1
ATOM 2080 C C . ARG A 1 276 ? -14.110 -1.237 28.049 1.00 95.88 276 ARG A C 1
ATOM 2082 O O . ARG A 1 276 ? -13.457 -1.510 29.052 1.00 95.88 276 ARG A O 1
ATOM 2089 N N . MET A 1 277 ? -14.281 0.005 27.615 1.00 94.94 277 MET A N 1
ATOM 2090 C CA . MET A 1 277 ? -13.680 1.183 28.235 1.00 94.94 277 MET A CA 1
ATOM 2091 C C . MET A 1 277 ? -14.759 2.185 28.632 1.00 94.94 277 MET A C 1
ATOM 2093 O O . MET A 1 277 ? -15.679 2.444 27.856 1.00 94.94 277 MET A O 1
ATOM 2097 N N . ILE A 1 278 ? -14.630 2.769 29.823 1.00 95.50 278 ILE A N 1
ATOM 2098 C CA . ILE A 1 278 ? -15.500 3.853 30.295 1.00 95.50 278 ILE A CA 1
ATOM 2099 C C . ILE A 1 278 ? -14.731 5.164 30.210 1.00 95.50 278 ILE A C 1
ATOM 2101 O O . ILE A 1 278 ? -13.658 5.285 30.801 1.00 95.50 278 ILE A O 1
ATOM 2105 N N . CYS A 1 279 ? -15.279 6.131 29.481 1.00 95.00 279 CYS A N 1
ATOM 2106 C CA . CYS A 1 279 ? -14.642 7.416 29.231 1.00 95.00 279 CYS A CA 1
ATOM 2107 C C . CYS A 1 279 ? -15.239 8.518 30.112 1.00 95.00 279 CYS A C 1
ATOM 2109 O O . CYS A 1 279 ? -16.451 8.566 30.327 1.00 95.00 279 CYS A O 1
ATOM 2111 N N . GLU A 1 280 ? -14.393 9.415 30.621 1.00 95.19 280 GLU A N 1
ATOM 2112 C CA . GLU A 1 280 ? -14.782 10.526 31.510 1.00 95.19 280 GLU A CA 1
ATOM 2113 C C . GLU A 1 280 ? -15.543 10.083 32.778 1.00 95.19 280 GLU A C 1
ATOM 2115 O O . GLU A 1 280 ? -16.300 10.848 33.369 1.00 95.19 280 GLU A O 1
ATOM 2120 N N . GLY A 1 281 ? -15.385 8.820 33.193 1.00 92.25 281 GLY A N 1
ATOM 2121 C CA . GLY A 1 281 ? -16.068 8.260 34.362 1.00 92.25 281 GLY A CA 1
ATOM 2122 C C . GLY A 1 281 ? -17.586 8.075 34.217 1.00 92.25 281 GLY A C 1
ATOM 2123 O O . GLY A 1 281 ? -18.230 7.692 35.192 1.00 92.25 281 GLY A O 1
ATOM 2124 N N . ASP A 1 282 ? -18.170 8.298 33.033 1.00 93.44 282 ASP A N 1
ATOM 2125 C CA . ASP A 1 282 ? -19.602 8.095 32.775 1.00 93.44 282 ASP A CA 1
ATOM 2126 C C . ASP A 1 282 ? -19.841 6.730 32.106 1.00 93.44 282 ASP A C 1
ATOM 2128 O O . ASP A 1 282 ? -19.444 6.548 30.954 1.00 93.44 282 ASP A O 1
ATOM 2132 N N . PRO A 1 283 ? -20.537 5.774 32.756 1.00 91.06 283 PRO A N 1
ATOM 2133 C CA . PRO A 1 283 ? -20.837 4.461 32.178 1.00 91.06 283 PRO A CA 1
ATOM 2134 C C . PRO A 1 283 ? -21.587 4.489 30.841 1.00 91.06 283 PRO A C 1
ATOM 2136 O O . PRO A 1 283 ? -21.597 3.491 30.129 1.00 91.06 283 PRO A O 1
ATOM 2139 N N . ARG A 1 284 ? -22.242 5.605 30.502 1.00 91.69 284 ARG A N 1
ATOM 2140 C CA . ARG A 1 284 ? -22.929 5.794 29.217 1.00 91.69 284 ARG A CA 1
ATOM 2141 C C . ARG A 1 284 ? -21.968 6.194 28.098 1.00 91.69 284 ARG A C 1
ATOM 2143 O O . ARG A 1 284 ? -22.303 6.037 26.928 1.00 91.69 284 ARG A O 1
ATOM 2150 N N . ASN A 1 285 ? -20.795 6.727 28.439 1.00 94.31 285 ASN A N 1
ATOM 2151 C CA . ASN A 1 285 ? -19.750 7.095 27.492 1.00 94.31 285 ASN A CA 1
ATOM 2152 C C . ASN A 1 285 ? -18.765 5.933 27.331 1.00 94.31 285 ASN A C 1
ATOM 2154 O O . ASN A 1 285 ? -17.620 5.973 27.779 1.00 94.31 285 ASN A O 1
ATOM 2158 N N . GLU A 1 286 ? -19.263 4.866 26.723 1.00 95.94 286 GLU A N 1
ATOM 2159 C CA . GLU A 1 286 ? -18.533 3.623 26.537 1.00 95.94 286 GLU A CA 1
ATOM 2160 C C . GLU A 1 286 ? -17.872 3.554 25.158 1.00 95.94 286 GLU A C 1
ATOM 2162 O O . GLU A 1 286 ? -18.485 3.897 24.145 1.00 95.94 286 GLU A O 1
ATOM 2167 N N . VAL A 1 287 ? -16.637 3.053 25.124 1.00 97.00 287 VAL A N 1
ATOM 2168 C CA . VAL A 1 287 ? -15.948 2.647 23.895 1.00 97.00 287 VAL A CA 1
ATOM 2169 C C . VAL A 1 287 ? -15.588 1.172 24.009 1.00 97.00 287 VAL A C 1
ATOM 2171 O O . VAL A 1 287 ? -14.959 0.750 24.978 1.00 97.00 287 VAL A O 1
ATOM 2174 N N . VAL A 1 288 ? -15.976 0.378 23.017 1.00 97.31 288 VAL A N 1
ATOM 2175 C CA . VAL A 1 288 ? -15.645 -1.048 22.939 1.00 97.31 288 VAL A CA 1
ATOM 2176 C C . VAL A 1 288 ? -14.639 -1.253 21.820 1.00 97.31 288 VAL A C 1
ATOM 2178 O O . VAL A 1 288 ? -14.893 -0.848 20.691 1.00 97.31 288 VAL A O 1
ATOM 2181 N N . VAL A 1 289 ? -13.498 -1.881 22.102 1.00 97.12 289 VAL A N 1
ATOM 2182 C CA . VAL A 1 289 ? -12.449 -2.105 21.097 1.00 97.12 289 VAL A CA 1
ATOM 2183 C C . VAL A 1 289 ? -12.135 -3.583 20.925 1.00 97.12 289 VAL A C 1
ATOM 2185 O O . VAL A 1 289 ? -12.082 -4.345 21.884 1.00 97.12 289 VAL A O 1
ATOM 2188 N N . THR A 1 290 ? -11.891 -4.001 19.688 1.00 98.25 290 THR A N 1
ATOM 2189 C CA . THR A 1 290 ? -11.300 -5.307 19.375 1.00 98.25 290 THR A CA 1
ATOM 2190 C C . THR A 1 290 ? -10.056 -5.087 18.530 1.00 98.25 290 THR A C 1
ATOM 2192 O O . THR A 1 290 ? -10.143 -4.491 17.456 1.00 98.25 290 THR A O 1
ATOM 2195 N N . TYR A 1 291 ? -8.906 -5.563 18.998 1.00 97.31 291 TYR A N 1
ATOM 2196 C CA . TYR A 1 291 ? -7.644 -5.507 18.264 1.00 97.31 291 TYR A CA 1
ATOM 2197 C C . TYR A 1 291 ? -7.507 -6.724 17.356 1.00 97.31 291 TYR A C 1
ATOM 2199 O O . TYR A 1 291 ? -7.900 -7.816 17.742 1.00 97.31 291 TYR A O 1
ATOM 2207 N N . TYR A 1 292 ? -6.905 -6.573 16.180 1.00 98.06 292 TYR A N 1
ATOM 2208 C CA . TYR A 1 292 ? -6.696 -7.673 15.240 1.00 98.06 292 TYR A CA 1
ATOM 2209 C C . TYR A 1 292 ? -5.222 -7.802 14.869 1.00 98.06 292 TYR A C 1
ATOM 2211 O O . TYR A 1 292 ? -4.533 -6.804 14.641 1.00 98.06 292 TYR A O 1
ATOM 2219 N N . ALA A 1 293 ? -4.745 -9.046 14.778 1.00 96.06 293 ALA A N 1
ATOM 2220 C CA . ALA A 1 293 ? -3.373 -9.393 14.397 1.00 96.06 293 ALA A CA 1
ATOM 2221 C C . ALA A 1 293 ? -3.120 -9.223 12.879 1.00 96.06 293 ALA A C 1
ATOM 2223 O O . ALA A 1 293 ? -2.738 -10.163 12.184 1.00 96.06 293 ALA A O 1
ATOM 2224 N N . THR A 1 294 ? -3.389 -8.028 12.349 1.00 96.50 294 THR A N 1
ATOM 2225 C CA . THR A 1 294 ? -3.123 -7.626 10.957 1.00 96.50 294 THR A CA 1
ATOM 2226 C C . THR A 1 294 ? -1.758 -6.947 10.821 1.00 96.50 294 THR A C 1
ATOM 2228 O O . THR A 1 294 ? -1.097 -6.651 11.816 1.00 96.50 294 THR A O 1
ATOM 2231 N N . THR A 1 295 ? -1.343 -6.643 9.588 1.00 91.50 295 THR A N 1
ATOM 2232 C CA . THR A 1 295 ? -0.138 -5.843 9.312 1.00 91.50 295 THR A CA 1
ATOM 2233 C C . THR A 1 295 ? -0.498 -4.636 8.434 1.00 91.50 295 THR A C 1
ATOM 2235 O O . THR A 1 295 ? -0.900 -4.852 7.291 1.00 91.50 295 THR A O 1
ATOM 2238 N N . PRO A 1 296 ? -0.380 -3.386 8.932 1.00 94.88 296 PRO A N 1
ATOM 2239 C CA . PRO A 1 296 ? -0.111 -3.028 10.332 1.00 94.88 296 PRO A CA 1
ATOM 2240 C C . PRO A 1 296 ? -1.248 -3.501 11.252 1.00 94.88 296 PRO A C 1
ATOM 2242 O O . PRO A 1 296 ? -2.326 -3.868 10.769 1.00 94.88 296 PRO A O 1
ATOM 2245 N N . ARG A 1 297 ? -1.017 -3.522 12.570 1.00 97.19 297 ARG A N 1
ATOM 2246 C CA . ARG A 1 297 ? -2.055 -3.914 13.535 1.00 97.19 297 ARG A CA 1
ATOM 2247 C C . ARG A 1 297 ? -3.253 -2.983 13.381 1.00 97.19 297 ARG A C 1
ATOM 2249 O O . ARG A 1 297 ? -3.101 -1.789 13.126 1.00 97.19 297 ARG A O 1
ATOM 2256 N N . THR A 1 298 ? -4.447 -3.527 13.528 1.00 98.38 298 THR A N 1
ATOM 2257 C CA . THR A 1 298 ? -5.683 -2.750 13.449 1.00 98.38 298 THR A CA 1
ATOM 2258 C C . THR A 1 298 ? -6.495 -2.933 14.713 1.00 98.38 298 THR A C 1
ATOM 2260 O O . THR A 1 298 ? -6.302 -3.889 15.469 1.00 98.38 298 THR A O 1
ATOM 2263 N N . LEU A 1 299 ? -7.420 -2.011 14.938 1.00 97.56 299 LEU A N 1
ATOM 2264 C CA . LEU A 1 299 ? -8.517 -2.203 15.870 1.00 97.56 299 LEU A CA 1
ATOM 2265 C C . LEU A 1 299 ? -9.826 -1.764 15.228 1.00 97.56 299 LEU A C 1
ATOM 2267 O O . LEU A 1 299 ? -9.842 -0.891 14.360 1.00 97.56 299 LEU A O 1
ATOM 2271 N N . VAL A 1 300 ? -10.919 -2.369 15.671 1.00 98.31 300 VAL A N 1
ATOM 2272 C CA . VAL A 1 300 ? -12.275 -1.880 15.424 1.00 98.31 300 VAL A CA 1
ATOM 2273 C C . VAL A 1 300 ? -12.804 -1.361 16.751 1.00 98.31 300 VAL A C 1
ATOM 2275 O O . VAL A 1 300 ? -12.867 -2.121 17.717 1.00 98.31 300 VAL A O 1
ATOM 2278 N N . ALA A 1 301 ? -13.131 -0.072 16.795 1.00 97.62 301 ALA A N 1
ATOM 2279 C CA . ALA A 1 301 ? -13.736 0.588 17.940 1.00 97.62 301 ALA A CA 1
ATOM 2280 C C . ALA A 1 301 ? -15.213 0.876 17.666 1.00 97.62 301 ALA A C 1
ATOM 2282 O O . ALA A 1 301 ? -15.567 1.324 16.575 1.00 97.62 301 ALA A O 1
ATOM 2283 N N . GLU A 1 302 ? -16.051 0.668 18.670 1.00 97.69 302 GLU A N 1
ATOM 2284 C CA . GLU A 1 302 ? -17.488 0.913 18.644 1.00 97.69 302 GLU A CA 1
ATOM 2285 C C . GLU A 1 302 ? -17.844 1.901 19.763 1.00 97.69 302 GLU A C 1
ATOM 2287 O O . GLU A 1 302 ? -17.363 1.769 20.891 1.00 97.69 302 GLU A O 1
ATOM 2292 N N . ARG A 1 303 ? -18.668 2.904 19.447 1.00 96.06 303 ARG A N 1
ATOM 2293 C CA . ARG A 1 303 ? -19.204 3.885 20.403 1.00 96.06 303 ARG A CA 1
ATOM 2294 C C . ARG A 1 303 ? -20.632 4.235 19.997 1.00 96.06 303 ARG A C 1
ATOM 2296 O O . ARG A 1 303 ? -20.846 4.903 18.983 1.00 96.06 303 ARG A O 1
ATOM 2303 N N . GLY A 1 304 ? -21.612 3.781 20.777 1.00 92.94 304 GLY A N 1
ATOM 2304 C CA . GLY A 1 304 ? -23.017 3.818 20.359 1.00 92.94 304 GLY A CA 1
ATOM 2305 C C . GLY A 1 304 ? -23.208 3.062 19.038 1.00 92.94 304 GLY A C 1
ATOM 2306 O O . GLY A 1 304 ? -22.698 1.957 18.889 1.00 92.94 304 GLY A O 1
ATOM 2307 N N . ASP A 1 305 ? -23.865 3.685 18.060 1.00 92.31 305 ASP A N 1
ATOM 2308 C CA . ASP A 1 305 ? -24.093 3.092 16.729 1.00 92.31 305 ASP A CA 1
ATOM 2309 C C . ASP A 1 305 ? -22.930 3.315 15.742 1.00 92.31 305 ASP A C 1
ATOM 2311 O O . ASP A 1 305 ? -23.022 2.977 14.560 1.00 92.31 305 ASP A O 1
ATOM 2315 N N . GLN A 1 306 ? -21.838 3.941 16.189 1.00 95.38 306 GLN A N 1
ATOM 2316 C CA . GLN A 1 306 ? -20.711 4.288 15.332 1.00 95.38 306 GLN A CA 1
ATOM 2317 C C . GLN A 1 306 ? -19.588 3.263 15.462 1.00 95.38 306 GLN A C 1
ATOM 2319 O O . GLN A 1 306 ? -19.222 2.853 16.561 1.00 95.38 306 GLN A O 1
ATOM 2324 N N . VAL A 1 307 ? -18.995 2.910 14.321 1.00 95.75 307 VAL A N 1
ATOM 2325 C CA . VAL A 1 307 ? -17.881 1.964 14.224 1.00 95.75 307 VAL A CA 1
ATOM 2326 C C . VAL A 1 307 ? -16.725 2.623 13.481 1.00 95.75 307 VAL A C 1
ATOM 2328 O O . VAL A 1 307 ? -16.918 3.172 12.394 1.00 95.75 307 VAL A O 1
ATOM 2331 N N . SER A 1 308 ? -15.515 2.533 14.030 1.00 96.81 308 SER A N 1
ATOM 2332 C CA . SER A 1 308 ? -14.291 3.027 13.398 1.00 96.81 308 SER A CA 1
ATOM 2333 C C . SER A 1 308 ? -13.237 1.926 13.319 1.00 96.81 308 SER A C 1
ATOM 2335 O O . SER A 1 308 ? -12.865 1.321 14.323 1.00 96.81 308 SER A O 1
ATOM 2337 N N . LEU A 1 309 ? -12.753 1.665 12.104 1.00 97.56 309 LEU A N 1
ATOM 2338 C CA . LEU A 1 309 ? -11.550 0.871 11.875 1.00 97.56 309 LEU A CA 1
ATOM 2339 C C . LEU A 1 309 ? -10.344 1.807 11.958 1.00 97.56 309 LEU A C 1
ATOM 2341 O O . LEU A 1 309 ? -10.277 2.786 11.211 1.00 97.56 309 LEU A O 1
ATOM 2345 N N . MET A 1 310 ? -9.377 1.465 12.802 1.00 98.00 310 MET A N 1
ATOM 2346 C CA . MET A 1 310 ? -8.152 2.235 12.981 1.00 98.00 310 MET A CA 1
ATOM 2347 C C . MET A 1 310 ? -6.916 1.376 12.719 1.00 98.00 310 MET A C 1
ATOM 2349 O O . MET A 1 310 ? -6.907 0.176 13.001 1.00 98.00 310 MET A O 1
ATOM 2353 N N . PHE A 1 311 ? -5.869 2.003 12.191 1.00 97.12 311 PHE A N 1
ATOM 2354 C CA . PHE A 1 311 ? -4.575 1.384 11.902 1.00 97.12 311 PHE A CA 1
ATOM 2355 C C . PHE A 1 311 ? -3.538 1.896 12.894 1.00 97.12 311 PHE A C 1
ATOM 2357 O O . PHE A 1 311 ? -3.531 3.083 13.204 1.00 97.12 311 PHE A O 1
ATOM 2364 N N . GLN A 1 312 ? -2.679 1.010 13.384 1.00 96.12 312 GLN A N 1
ATOM 2365 C CA . GLN A 1 312 ? -1.568 1.382 14.250 1.00 96.12 312 GLN A CA 1
ATOM 2366 C C . GLN A 1 312 ? -0.519 2.164 13.451 1.00 96.12 312 GLN A C 1
ATOM 2368 O O . GLN A 1 312 ? -0.124 1.737 12.362 1.00 96.12 312 GLN A O 1
ATOM 2373 N N . GLU A 1 313 ? -0.069 3.286 13.999 1.00 91.19 313 GLU A N 1
ATOM 2374 C CA . GLU A 1 313 ? 1.076 4.037 13.491 1.00 91.19 313 GLU A CA 1
ATOM 2375 C C . GLU A 1 313 ? 2.394 3.312 13.828 1.00 91.19 313 GLU A C 1
ATOM 2377 O O . GLU A 1 313 ? 2.437 2.491 14.751 1.00 91.19 313 GLU A O 1
ATOM 2382 N N . PRO A 1 314 ? 3.496 3.594 13.110 1.00 85.06 314 PRO A N 1
ATOM 2383 C CA . PRO A 1 314 ? 4.781 2.923 13.326 1.00 85.06 314 PRO A CA 1
ATOM 2384 C C . PRO A 1 314 ? 5.353 3.040 14.749 1.00 85.06 314 PRO A C 1
ATOM 2386 O O . PRO A 1 314 ? 6.139 2.185 15.148 1.00 85.06 314 PRO A O 1
ATOM 2389 N N . ASP A 1 315 ? 4.967 4.070 15.512 1.00 82.69 315 ASP A N 1
ATOM 2390 C CA . ASP A 1 315 ? 5.372 4.260 16.915 1.00 82.69 315 ASP A CA 1
ATOM 2391 C C . ASP A 1 315 ? 4.739 3.248 17.889 1.00 82.69 315 ASP A C 1
ATOM 2393 O O . ASP A 1 315 ? 5.174 3.125 19.034 1.00 82.69 315 ASP A O 1
ATOM 2397 N N . GLY A 1 316 ? 3.727 2.505 17.433 1.00 83.69 316 GLY A N 1
ATOM 2398 C CA . GLY A 1 316 ? 3.076 1.424 18.160 1.00 83.69 316 GLY A CA 1
ATOM 2399 C C . GLY A 1 316 ? 2.046 1.853 19.211 1.00 83.69 316 GLY A C 1
ATOM 2400 O O . GLY A 1 316 ? 1.241 1.017 19.622 1.00 83.69 316 GLY A O 1
ATOM 2401 N N . ALA A 1 317 ? 2.003 3.113 19.639 1.00 89.56 317 ALA A N 1
ATOM 2402 C CA . ALA A 1 317 ? 1.088 3.547 20.701 1.00 89.56 317 ALA A CA 1
ATOM 2403 C C . ALA A 1 317 ? -0.222 4.128 20.153 1.00 89.56 317 ALA A C 1
ATOM 2405 O O . ALA A 1 317 ? -1.261 4.066 20.820 1.00 89.56 317 ALA A O 1
ATOM 2406 N N . LEU A 1 318 ? -0.180 4.695 18.946 1.00 94.44 318 LEU A N 1
ATOM 2407 C CA . LEU A 1 318 ? -1.298 5.405 18.342 1.00 94.44 318 LEU A CA 1
ATOM 2408 C C . LEU A 1 318 ? -2.011 4.551 17.289 1.00 94.44 318 LEU A C 1
ATOM 2410 O O . LEU A 1 318 ? -1.392 3.988 16.392 1.00 94.44 318 LEU A O 1
ATOM 2414 N N . PHE A 1 319 ? -3.338 4.518 17.361 1.00 96.44 319 PHE A N 1
ATOM 2415 C CA . PHE A 1 319 ? -4.217 3.999 16.321 1.00 96.44 319 PHE A CA 1
ATOM 2416 C C . PHE A 1 319 ? -5.005 5.145 15.690 1.00 96.44 319 PHE A C 1
ATOM 2418 O O . PHE A 1 319 ? -5.578 5.974 16.400 1.00 96.44 319 PHE A O 1
ATOM 2425 N N . VAL A 1 320 ? -5.056 5.180 14.358 1.00 96.06 320 VAL A N 1
ATOM 2426 C CA . VAL A 1 320 ? -5.675 6.263 13.583 1.00 96.06 320 VAL A CA 1
ATOM 2427 C C . VAL A 1 320 ? -6.746 5.712 12.641 1.00 96.06 320 VAL A C 1
ATOM 2429 O O . VAL A 1 320 ? -6.485 4.851 11.795 1.00 96.06 320 VAL A O 1
ATOM 2432 N N . GLY A 1 321 ? -7.972 6.206 12.815 1.00 94.00 321 GLY A N 1
ATOM 2433 C CA . GLY A 1 321 ? -9.117 5.993 11.933 1.00 94.00 321 GLY A CA 1
ATOM 2434 C C . GLY A 1 321 ? -9.292 7.137 10.936 1.00 94.00 321 GLY A C 1
ATOM 2435 O O . GLY A 1 321 ? -8.346 7.843 10.594 1.00 94.00 321 GLY A O 1
ATOM 2436 N N . ARG A 1 322 ? -10.524 7.342 10.454 1.00 89.81 322 ARG A N 1
ATOM 2437 C CA . ARG A 1 322 ? -10.816 8.441 9.517 1.00 89.81 322 ARG A CA 1
ATOM 2438 C C . ARG A 1 322 ? -10.801 9.794 10.221 1.00 89.81 322 ARG A C 1
ATOM 2440 O O . ARG A 1 322 ? -10.195 10.732 9.719 1.00 89.81 322 ARG A O 1
ATOM 2447 N N . ASN A 1 323 ? -11.490 9.883 11.355 1.00 91.12 323 ASN A N 1
ATOM 2448 C CA . ASN A 1 323 ? -11.518 11.073 12.208 1.00 91.12 323 ASN A CA 1
ATOM 2449 C C . ASN A 1 323 ? -11.280 10.730 13.683 1.00 91.12 323 ASN A C 1
ATOM 2451 O O . ASN A 1 323 ? -11.289 11.611 14.540 1.00 91.12 323 ASN A O 1
ATOM 2455 N N . GLU A 1 324 ? -11.091 9.450 13.982 1.00 96.75 324 GLU A N 1
ATOM 2456 C CA . GLU A 1 324 ? -10.924 8.933 15.324 1.00 96.75 324 GLU A CA 1
ATOM 2457 C C . GLU A 1 324 ? -9.457 8.592 15.572 1.00 96.75 324 GLU A C 1
ATOM 2459 O O . GLU A 1 324 ? -8.723 8.218 14.653 1.00 96.75 324 GLU A O 1
ATOM 2464 N N . ARG A 1 325 ? -9.024 8.733 16.821 1.00 96.69 325 ARG A N 1
ATOM 2465 C CA . ARG A 1 325 ? -7.679 8.367 17.265 1.00 96.69 325 ARG A CA 1
ATOM 2466 C C . ARG A 1 325 ? -7.770 7.691 18.621 1.00 96.69 325 ARG A C 1
ATOM 2468 O O . ARG A 1 325 ? -8.570 8.114 19.451 1.00 96.69 325 ARG A O 1
ATOM 2475 N N . LEU A 1 326 ? -6.936 6.687 18.850 1.00 96.88 326 LEU A N 1
ATOM 2476 C CA . LEU A 1 326 ? -6.805 6.012 20.135 1.00 96.88 326 LEU A CA 1
ATOM 2477 C C . LEU A 1 326 ? -5.322 5.900 20.478 1.00 96.88 326 LEU A C 1
ATOM 2479 O O . LEU A 1 326 ? -4.573 5.236 19.770 1.00 96.88 326 LEU A O 1
ATOM 2483 N N . LEU A 1 327 ? -4.905 6.560 21.553 1.00 95.38 327 LEU A N 1
ATOM 2484 C CA . LEU A 1 327 ? -3.547 6.509 22.081 1.00 95.38 327 LEU A CA 1
ATOM 2485 C C . LEU A 1 327 ? -3.535 5.634 23.335 1.00 95.38 327 LEU A C 1
ATOM 2487 O O . LEU A 1 327 ? -4.180 5.968 24.332 1.00 95.38 327 LEU A O 1
ATOM 2491 N N . GLN A 1 328 ? -2.794 4.531 23.282 1.00 89.75 328 GLN A N 1
ATOM 2492 C CA . GLN A 1 328 ? -2.566 3.673 24.442 1.00 89.75 328 GLN A CA 1
ATOM 2493 C C . GLN A 1 328 ? -1.529 4.305 25.370 1.00 89.75 328 GLN A C 1
ATOM 2495 O O . GLN A 1 328 ? -0.470 4.748 24.922 1.00 89.75 328 GLN A O 1
ATOM 2500 N N . ARG A 1 329 ? -1.837 4.335 26.665 1.00 86.00 329 ARG A N 1
ATOM 2501 C CA . ARG A 1 329 ? -0.942 4.773 27.734 1.00 86.00 329 ARG A CA 1
ATOM 2502 C C . ARG A 1 329 ? -0.971 3.749 28.868 1.00 86.00 329 ARG A C 1
ATOM 2504 O O . ARG A 1 329 ? -1.750 2.797 28.866 1.00 86.00 329 ARG A O 1
ATOM 2511 N N . GLU A 1 330 ? -0.056 3.902 29.812 1.00 79.19 330 GLU A N 1
ATOM 2512 C CA . GLU A 1 330 ? 0.050 3.001 30.952 1.00 79.19 330 GLU A CA 1
ATOM 2513 C C . GLU A 1 330 ? -1.100 3.272 31.937 1.00 79.19 330 GLU A C 1
ATOM 2515 O O . GLU A 1 330 ? -1.129 4.297 32.612 1.00 79.19 330 GLU A O 1
ATOM 2520 N N . GLY A 1 331 ? -2.080 2.366 31.990 1.00 75.81 331 GLY A N 1
ATOM 2521 C CA . GLY A 1 331 ? -3.229 2.449 32.902 1.00 75.81 331 GLY A CA 1
ATOM 2522 C C . GLY A 1 331 ? -4.439 3.243 32.388 1.00 75.81 331 GLY A C 1
ATOM 2523 O O . GLY A 1 331 ? -5.537 3.040 32.905 1.00 75.81 331 GLY A O 1
ATOM 2524 N N . ASP A 1 332 ? -4.285 4.071 31.350 1.00 84.56 332 ASP A N 1
ATOM 2525 C CA . ASP A 1 332 ? -5.380 4.793 30.692 1.00 84.56 332 ASP A CA 1
ATOM 2526 C C . ASP A 1 332 ? -5.271 4.793 29.153 1.00 84.56 332 ASP A C 1
ATOM 2528 O O . ASP A 1 332 ? -4.276 4.385 28.551 1.00 84.56 332 ASP A O 1
ATOM 2532 N N . VAL A 1 333 ? -6.350 5.200 28.485 1.00 94.00 333 VAL A N 1
ATOM 2533 C CA . VAL A 1 333 ? -6.438 5.305 27.025 1.00 94.00 333 VAL A CA 1
ATOM 2534 C C . VAL A 1 333 ? -7.004 6.672 26.673 1.00 94.00 333 VAL A C 1
ATOM 2536 O O . VAL A 1 333 ? -8.059 7.053 27.171 1.00 94.00 333 VAL A O 1
ATOM 2539 N N . GLN A 1 334 ? -6.337 7.412 25.786 1.00 95.88 334 GLN A N 1
ATOM 2540 C CA . GLN A 1 334 ? -6.889 8.658 25.254 1.00 95.88 334 GLN A CA 1
ATOM 2541 C C . GLN A 1 334 ? -7.578 8.407 23.917 1.00 95.88 334 GLN A C 1
ATOM 2543 O O . GLN A 1 334 ? -6.956 7.909 22.979 1.00 95.88 334 GLN A O 1
ATOM 2548 N N . VAL A 1 335 ? -8.846 8.797 23.810 1.00 96.50 335 VAL A N 1
ATOM 2549 C CA . VAL A 1 335 ? -9.648 8.629 22.594 1.00 96.50 335 VAL A CA 1
ATOM 2550 C C . VAL A 1 335 ? -10.087 9.989 22.066 1.00 96.50 335 VAL A C 1
ATOM 2552 O O . VAL A 1 335 ? -10.573 10.830 22.810 1.00 96.50 335 VAL A O 1
ATOM 2555 N N . VAL A 1 336 ? -9.957 10.207 20.762 1.00 96.00 336 VAL A N 1
ATOM 2556 C CA . VAL A 1 336 ? -10.610 11.307 20.040 1.00 96.00 336 VAL A CA 1
ATOM 2557 C C . VAL A 1 336 ? -11.637 10.681 19.114 1.00 96.00 336 VAL A C 1
ATOM 2559 O O . VAL A 1 336 ? -11.295 9.787 18.341 1.00 96.00 336 VAL A O 1
ATOM 2562 N N . TRP A 1 337 ? -12.886 11.138 19.182 1.00 94.19 337 TRP A N 1
ATOM 2563 C CA . TRP A 1 337 ? -13.985 10.563 18.408 1.00 94.19 337 TRP A CA 1
ATOM 2564 C C . TRP A 1 337 ? -14.647 11.615 17.513 1.00 94.19 337 TRP A C 1
ATOM 2566 O O . TRP A 1 337 ? -15.607 12.272 17.917 1.00 94.19 337 TRP A O 1
ATOM 2576 N N . GLY A 1 338 ? -14.117 11.779 16.299 1.00 87.69 338 GLY A N 1
ATOM 2577 C CA . GLY A 1 338 ? -14.635 12.704 15.292 1.00 87.69 338 GLY A CA 1
ATOM 2578 C C . GLY A 1 338 ? -13.749 13.931 15.047 1.00 87.69 338 GLY A C 1
ATOM 2579 O O . GLY A 1 338 ? -12.807 14.230 15.782 1.00 87.69 338 GLY A O 1
ATOM 2580 N N . PHE A 1 339 ? -14.054 14.657 13.969 1.00 86.38 339 PHE A N 1
ATOM 2581 C CA . PHE A 1 339 ? -13.271 15.815 13.541 1.00 86.38 339 PHE A CA 1
ATOM 2582 C C . PHE A 1 339 ? -13.416 16.974 14.535 1.00 86.38 339 PHE A C 1
ATOM 2584 O O . PHE A 1 339 ? -14.528 17.404 14.828 1.00 86.38 339 PHE A O 1
ATOM 2591 N N . GLY A 1 340 ? -12.290 17.480 15.047 1.00 83.88 340 GLY A N 1
ATOM 2592 C CA . GLY A 1 340 ? -12.268 18.581 16.018 1.00 83.88 340 GLY A CA 1
ATOM 2593 C C . GLY A 1 340 ? -12.788 18.224 17.416 1.00 83.88 340 GLY A C 1
ATOM 2594 O O . GLY A 1 340 ? -12.926 19.118 18.246 1.00 83.88 340 GLY A O 1
ATOM 2595 N N . ALA A 1 341 ? -13.076 16.948 17.693 1.00 90.88 341 ALA A N 1
ATOM 2596 C CA . ALA A 1 341 ? -13.526 16.510 19.008 1.00 90.88 341 ALA A CA 1
ATOM 2597 C C . ALA A 1 341 ? -12.409 16.643 20.059 1.00 90.88 341 ALA A C 1
ATOM 2599 O O . ALA A 1 341 ? -11.230 16.422 19.767 1.00 90.88 341 ALA A O 1
ATOM 2600 N N . ALA A 1 342 ? -12.792 16.973 21.294 1.00 91.56 342 ALA A N 1
ATOM 2601 C CA . ALA A 1 342 ? -11.870 16.965 22.423 1.00 91.56 342 ALA A CA 1
ATOM 2602 C C . ALA A 1 342 ? -11.430 15.521 22.751 1.00 91.56 342 ALA A C 1
ATOM 2604 O O . ALA A 1 342 ? -12.251 14.603 22.643 1.00 91.56 342 ALA A O 1
ATOM 2605 N N . PRO A 1 343 ? -10.164 15.299 23.154 1.00 94.56 343 PRO A N 1
ATOM 2606 C CA . PRO A 1 343 ? -9.734 14.010 23.684 1.00 94.56 343 PRO A CA 1
ATOM 2607 C C . PRO A 1 343 ? -10.491 13.667 24.969 1.00 94.56 343 PRO A C 1
ATOM 2609 O O . PRO A 1 343 ? -10.671 14.534 25.820 1.00 94.56 343 PRO A O 1
ATOM 2612 N N . MET A 1 344 ? -10.878 12.402 25.114 1.00 95.44 344 MET A N 1
ATOM 2613 C CA . MET A 1 344 ? -11.452 11.839 26.335 1.00 95.44 344 MET A CA 1
ATOM 2614 C C . MET A 1 344 ? -10.517 10.788 26.937 1.00 95.44 344 MET A C 1
ATOM 2616 O O . MET A 1 344 ? -9.897 10.012 26.204 1.00 95.44 344 MET A O 1
ATOM 2620 N N . SER A 1 345 ? -10.408 10.779 28.263 1.00 96.06 345 SER A N 1
ATOM 2621 C CA . SER A 1 345 ? -9.693 9.762 29.031 1.00 96.06 345 SER A CA 1
ATOM 2622 C C . SER A 1 345 ? -10.625 8.591 29.311 1.00 96.06 345 SER A C 1
ATOM 2624 O O . SER A 1 345 ? -11.732 8.763 29.824 1.00 96.06 345 SER A O 1
ATOM 2626 N N . CYS A 1 346 ? -10.177 7.396 28.950 1.00 95.44 346 CYS A N 1
ATOM 2627 C CA . CYS A 1 346 ? -10.920 6.160 29.079 1.00 95.44 346 CYS A CA 1
ATOM 2628 C C . CYS A 1 346 ? -10.119 5.149 29.898 1.00 95.44 346 CYS A C 1
ATOM 2630 O O . CYS A 1 346 ? -8.910 5.005 29.723 1.00 95.44 346 CYS A O 1
ATOM 2632 N N . VAL A 1 347 ? -10.811 4.416 30.765 1.00 93.94 347 VAL A N 1
ATOM 2633 C CA . VAL A 1 347 ? -10.228 3.347 31.583 1.00 93.94 347 VAL A CA 1
ATOM 2634 C C . VAL A 1 347 ? -10.840 2.006 31.208 1.00 93.94 347 VAL A C 1
ATOM 2636 O O . VAL A 1 347 ? -12.056 1.899 31.020 1.00 93.94 347 VAL A O 1
ATOM 2639 N N . ASN A 1 348 ? -9.995 0.979 31.096 1.00 88.69 348 ASN A N 1
ATOM 2640 C CA . ASN A 1 348 ? -10.449 -0.390 30.867 1.00 88.69 348 ASN A CA 1
ATOM 2641 C C . ASN A 1 348 ? -11.333 -0.836 32.032 1.00 88.69 348 ASN A C 1
ATOM 2643 O O . ASN A 1 348 ? -10.973 -0.653 33.198 1.00 88.69 348 ASN A O 1
ATOM 2647 N N . ARG A 1 349 ? -12.470 -1.459 31.722 1.00 83.19 349 ARG A N 1
ATOM 2648 C CA . ARG A 1 349 ? -13.184 -2.261 32.711 1.00 83.19 349 ARG A CA 1
ATOM 2649 C C . ARG A 1 349 ? -12.612 -3.680 32.743 1.00 83.19 349 ARG A C 1
ATOM 2651 O O . ARG A 1 349 ? -12.365 -4.225 31.667 1.00 83.19 349 ARG A O 1
ATOM 2658 N N . PRO A 1 350 ? -12.406 -4.246 33.945 1.00 62.47 350 PRO A N 1
ATOM 2659 C CA . PRO A 1 350 ? -12.071 -5.655 34.095 1.00 62.47 350 PRO A CA 1
ATOM 2660 C C . PRO A 1 350 ? -13.190 -6.578 33.607 1.00 62.47 350 PRO A C 1
ATOM 2662 O O . PRO A 1 350 ? -14.369 -6.138 33.581 1.00 62.47 350 PRO A O 1
#

Foldseek 3Di:
DDDDDDDDDDDPPPDPPQQAADFAFWADPPGWTWGAHTNGFIDIVNHGFDWDDDDSQWIWTDDDQKIKIWGDDVPHIWIKMAGNVGDIDTIDGVVVCVVDPPPAFLDQVLLVVLCVQQVQDPVPPDGDDRSDPRSQVSLCVSLVNPPAPPQPDGSDSSNRVVSCCSRVVDVDPPPLDAAPDDQPPDRCPFLNNCCRPDSVSSVLRNLLVVLLVVLCVQLVPDVVSCSVVVVVVLVVVLRCCSVPPDSPVSSVCSSLVSSQVSCAVSVVADKDDQWWKDWPPDPLQIKTKIWGPGVQTWIWIDGPPDIWIWGADPVRQWTDTPAKIWGDDDQWIWIADGHPGDIIIIGTDD

Radius of gyration: 31.87 Å; Cα contacts (8 Å, |Δi|>4): 541; chains: 1; bounding box: 105×80×80 Å

pLDDT: mean 85.18, std 14.37, range [39.78, 98.56]

Secondary structure (DSSP, 8-state):
-----------------PPPPPPEEEEETTTEEEEE-TTS--EETTEEPEEEEEETTEEEEEETTEEEEEEEETTEEEEEEEETTS-EEEEEETTTSTT-S--STTSHHHHHHHHHHH--S-SSS--PPTTSHHHHHHHHHHTT-TT-TTPPPTTSHHHHHHHHHHHH----SS-PPPPSS-GGGPPTTSHHHHHHH-HHHHHHHHHHHHHHHHHHHHHTT-SS--HHHHHHHHHHHHHGGGGSS-HHHHHHHHHHHHHHHHHHHTT-S-EEEEEEEEETT-TTSEEEEEEE--SS-EEEEEETTEEEEEEE-TTSSEEE-SSEEEEE-SS-EEEEESTTPPPEEEEE--